Protein AF-0000000084583968 (afdb_homodimer)

InterPro domains:
  IPR012504 Spore protein YabP [PIRSF011576] (5-94)
  IPR012504 Spore protein YabP [TIGR02892] (11-94)
  IPR022476 Spore protein YabP/YqfC [PF07873] (8-82)
  IPR038705 YabP superfamily [G3DSA:2.60.40.2000] (19-76)

Radius of gyration: 18.74 Å; Cα contacts (8 Å, |Δi|>4): 428; chains: 2; bounding box: 41×65×58 Å

Structure (mmCIF, N/CA/C/O backbone):
data_AF-0000000084583968-model_v1
#
loop_
_entity.id
_entity.type
_entity.pdbx_description
1 polymer 'Spore coat protein'
#
loop_
_atom_site.group_PDB
_atom_site.id
_atom_site.type_symbol
_atom_site.label_atom_id
_atom_site.label_alt_id
_atom_site.label_comp_id
_atom_site.label_asym_id
_atom_site.label_entity_id
_atom_site.label_seq_id
_atom_site.pdbx_PDB_ins_code
_atom_site.Cartn_x
_atom_site.Cartn_y
_atom_site.Cartn_z
_atom_site.occupancy
_atom_site.B_iso_or_equiv
_atom_site.auth_seq_id
_atom_site.auth_comp_id
_atom_site.auth_asym_id
_atom_site.auth_atom_id
_atom_site.pdbx_PDB_model_num
ATOM 1 N N . MET A 1 1 ? -21.891 -34.406 3.398 1 33.66 1 MET A N 1
ATOM 2 C CA . MET A 1 1 ? -20.656 -33.938 2.775 1 33.66 1 MET A CA 1
ATOM 3 C C . MET A 1 1 ? -20.266 -32.562 3.305 1 33.66 1 MET A C 1
ATOM 5 O O . MET A 1 1 ? -21.016 -31.578 3.156 1 33.66 1 MET A O 1
ATOM 9 N N . ASP A 1 2 ? -19.609 -32.406 4.43 1 36.03 2 ASP A N 1
ATOM 10 C CA . ASP A 1 2 ? -19.234 -31.234 5.215 1 36.03 2 ASP A CA 1
ATOM 11 C C . ASP A 1 2 ? -18.422 -30.25 4.383 1 36.03 2 ASP A C 1
ATOM 13 O O . ASP A 1 2 ? -17.344 -30.594 3.879 1 36.03 2 ASP A O 1
ATOM 17 N N . GLN A 1 3 ? -18.906 -29.5 3.393 1 37.62 3 GLN A N 1
ATOM 18 C CA . GLN A 1 3 ? -18.219 -28.438 2.658 1 37.62 3 GLN A CA 1
ATOM 19 C C . GLN A 1 3 ? -17.344 -27.594 3.588 1 37.62 3 GLN A C 1
ATOM 21 O O . GLN A 1 3 ? -17.859 -26.922 4.477 1 37.62 3 GLN A O 1
ATOM 26 N N . THR A 1 4 ? -16.312 -28.047 4.141 1 41.06 4 THR A N 1
ATOM 27 C CA . THR A 1 4 ? -15.328 -27.234 4.852 1 41.06 4 THR A CA 1
ATOM 28 C C . THR A 1 4 ? -15.086 -25.922 4.125 1 41.06 4 THR A C 1
ATOM 30 O O . THR A 1 4 ? -14.734 -25.906 2.943 1 41.06 4 THR A O 1
ATOM 33 N N . ARG A 1 5 ? -15.859 -24.969 4.211 1 45.47 5 ARG A N 1
ATOM 34 C CA . ARG A 1 5 ? -15.656 -23.609 3.703 1 45.47 5 ARG A CA 1
ATOM 35 C C . ARG A 1 5 ? -14.18 -23.25 3.68 1 45.47 5 ARG A C 1
ATOM 37 O O . ARG A 1 5 ? -13.531 -23.188 4.727 1 45.47 5 ARG A O 1
ATOM 44 N N . LYS A 1 6 ? -13.422 -23.75 2.725 1 47.34 6 LYS A N 1
ATOM 45 C CA . LYS A 1 6 ? -12.047 -23.312 2.547 1 47.34 6 LYS A CA 1
ATOM 46 C C . LYS A 1 6 ? -11.883 -21.844 2.941 1 47.34 6 LYS A C 1
ATOM 48 O O . LYS A 1 6 ? -12.484 -20.953 2.324 1 47.34 6 LYS A O 1
ATOM 53 N N . THR A 1 7 ? -11.852 -21.516 4.203 1 55.81 7 THR A N 1
ATOM 54 C CA . THR A 1 7 ? -11.664 -20.203 4.785 1 55.81 7 THR A CA 1
ATOM 55 C C . THR A 1 7 ? -10.609 -19.422 4.008 1 55.81 7 THR A C 1
ATOM 57 O O . THR A 1 7 ? -9.5 -19.906 3.773 1 55.81 7 THR A O 1
ATOM 60 N N . GLN A 1 8 ? -11.031 -18.766 2.916 1 59.97 8 GLN A N 1
ATOM 61 C CA . GLN A 1 8 ? -10.094 -17.906 2.191 1 59.97 8 GLN A CA 1
ATOM 62 C C . GLN A 1 8 ? -9.07 -17.297 3.139 1 59.97 8 GLN A C 1
ATOM 64 O O . GLN A 1 8 ? -9.43 -16.781 4.199 1 59.97 8 GLN A O 1
ATOM 69 N N . ALA A 1 9 ? -7.812 -17.672 2.916 1 73.12 9 ALA A N 1
ATOM 70 C CA . ALA A 1 9 ? -6.742 -17.094 3.729 1 73.12 9 ALA A CA 1
ATOM 71 C C . ALA A 1 9 ? -6.824 -15.57 3.748 1 73.12 9 ALA A C 1
ATOM 73 O O . ALA A 1 9 ? -7.156 -14.945 2.734 1 73.12 9 ALA A O 1
ATOM 74 N N . ASP A 1 10 ? -6.676 -15.055 4.945 1 89.81 10 ASP A N 1
ATOM 75 C CA . ASP A 1 10 ? -6.684 -13.609 5.113 1 89.81 10 ASP A CA 1
ATOM 76 C C . ASP A 1 10 ? -5.562 -12.953 4.309 1 89.81 10 ASP A C 1
ATOM 78 O O . ASP A 1 10 ? -4.469 -13.516 4.195 1 89.81 10 ASP A O 1
ATOM 82 N N . HIS A 1 11 ? -5.887 -11.953 3.557 1 96.69 11 HIS A N 1
ATOM 83 C CA . HIS A 1 11 ? -4.91 -11.117 2.869 1 96.69 11 HIS A CA 1
ATOM 84 C C . HIS A 1 11 ? -4.672 -9.812 3.623 1 96.69 11 HIS A C 1
ATOM 86 O O . HIS A 1 11 ? -5.504 -8.898 3.574 1 96.69 11 HIS A O 1
ATOM 92 N N . ASP A 1 12 ? -3.553 -9.773 4.223 1 97.31 12 ASP A N 1
ATOM 93 C CA . ASP A 1 12 ? -3.18 -8.602 5.008 1 97.31 12 ASP A CA 1
ATOM 94 C C . ASP A 1 12 ? -1.827 -8.055 4.562 1 97.31 12 ASP A C 1
ATOM 96 O O . ASP A 1 12 ? -0.947 -8.812 4.152 1 97.31 12 ASP A O 1
ATOM 100 N N . ILE A 1 13 ? -1.688 -6.746 4.664 1 98.38 13 ILE A N 1
ATOM 101 C CA . ILE A 1 13 ? -0.436 -6.066 4.352 1 98.38 13 ILE A CA 1
ATOM 102 C C . ILE A 1 13 ? 0.017 -5.246 5.555 1 98.38 13 ILE A C 1
ATOM 104 O O . ILE A 1 13 ? -0.793 -4.566 6.191 1 98.38 13 ILE A O 1
ATOM 108 N N . LYS A 1 14 ? 1.242 -5.371 5.875 1 98.62 14 LYS A N 1
ATOM 109 C CA . LYS A 1 14 ? 1.882 -4.516 6.867 1 98.62 14 LYS A CA 1
ATOM 110 C C . LYS A 1 14 ? 3.15 -3.879 6.309 1 98.62 14 LYS A C 1
ATOM 112 O O . LYS A 1 14 ? 4.051 -4.582 5.844 1 98.62 14 LYS A O 1
ATOM 117 N N . MET A 1 15 ? 3.168 -2.658 6.363 1 98.5 15 MET A N 1
ATOM 118 C CA . MET A 1 15 ? 4.359 -1.935 5.926 1 98.5 15 MET A CA 1
ATOM 119 C C . MET A 1 15 ? 4.93 -1.091 7.059 1 98.5 15 MET A C 1
ATOM 121 O O . MET A 1 15 ? 4.184 -0.428 7.785 1 98.5 15 MET A O 1
ATOM 125 N N . PHE A 1 16 ? 6.238 -1.104 7.145 1 97.62 16 PHE A N 1
ATOM 126 C CA . PHE A 1 16 ? 6.906 -0.348 8.195 1 97.62 16 PHE A CA 1
ATOM 127 C C . PHE A 1 16 ? 7.875 0.666 7.605 1 97.62 16 PHE A C 1
ATOM 129 O O . PHE A 1 16 ? 8.898 0.291 7.023 1 97.62 16 PHE A O 1
ATOM 136 N N . ASN A 1 17 ? 7.609 1.985 7.766 1 96.06 17 ASN A N 1
ATOM 137 C CA . ASN A 1 17 ? 8.445 3.127 7.418 1 96.06 17 ASN A CA 1
ATOM 138 C C . ASN A 1 17 ? 8.867 3.084 5.949 1 96.06 17 ASN A C 1
ATOM 140 O O . ASN A 1 17 ? 9.984 3.492 5.609 1 96.06 17 ASN A O 1
ATOM 144 N N . ARG A 1 18 ? 8.117 2.42 5.145 1 96.69 18 ARG A N 1
ATOM 145 C CA . ARG A 1 18 ? 8.367 2.256 3.717 1 96.69 18 ARG A CA 1
ATOM 146 C C . ARG A 1 18 ? 9.625 1.431 3.469 1 96.69 18 ARG A C 1
ATOM 148 O O . ARG A 1 18 ? 10.227 1.516 2.396 1 96.69 18 ARG A O 1
ATOM 155 N N . LYS A 1 19 ? 10.07 0.694 4.441 1 97.5 19 LYS A N 1
ATOM 156 C CA . LYS A 1 19 ? 11.328 -0.029 4.316 1 97.5 19 LYS A CA 1
ATOM 157 C C . LYS A 1 19 ? 11.102 -1.537 4.289 1 97.5 19 LYS A C 1
ATOM 159 O O . LYS A 1 19 ? 11.953 -2.293 3.822 1 97.5 19 LYS A O 1
ATOM 164 N N . SER A 1 20 ? 10.055 -1.957 4.809 1 98.31 20 SER A N 1
ATOM 165 C CA . SER A 1 20 ? 9.719 -3.377 4.812 1 98.31 20 SER A CA 1
ATOM 166 C C . SER A 1 20 ? 8.227 -3.592 4.617 1 98.31 20 SER A C 1
ATOM 168 O O . SER A 1 20 ? 7.41 -2.793 5.09 1 98.31 20 SER A O 1
ATOM 170 N N . LEU A 1 21 ? 7.938 -4.656 3.936 1 98.62 21 LEU A N 1
ATOM 171 C CA . LEU A 1 21 ? 6.566 -5.004 3.588 1 98.62 21 LEU A CA 1
ATOM 172 C C . LEU A 1 21 ? 6.305 -6.488 3.83 1 98.62 21 LEU A C 1
ATOM 174 O O . LEU A 1 21 ? 7.105 -7.336 3.436 1 98.62 21 LEU A O 1
ATOM 178 N N . GLU A 1 22 ? 5.223 -6.75 4.551 1 98.5 22 GLU A N 1
ATOM 179 C CA . GLU A 1 22 ? 4.754 -8.117 4.738 1 98.5 22 GLU A CA 1
ATOM 180 C C . GLU A 1 22 ? 3.365 -8.312 4.141 1 98.5 22 GLU A C 1
ATOM 182 O O . GLU A 1 22 ? 2.451 -7.531 4.406 1 98.5 22 GLU A O 1
ATOM 187 N N . ILE A 1 23 ? 3.246 -9.336 3.391 1 98.06 23 ILE A N 1
ATOM 188 C CA . ILE A 1 23 ? 1.987 -9.602 2.703 1 98.06 23 ILE A CA 1
ATOM 189 C C . ILE A 1 23 ? 1.548 -11.039 2.971 1 98.06 23 ILE A C 1
ATOM 191 O O . ILE A 1 23 ? 2.35 -11.969 2.863 1 98.06 23 ILE A O 1
ATOM 195 N N . SER A 1 24 ? 0.293 -11.219 3.346 1 97.75 24 SER A N 1
ATOM 196 C CA . SER A 1 24 ? -0.274 -12.555 3.506 1 97.75 24 SER A CA 1
ATOM 197 C C . SER A 1 24 ? -1.236 -12.883 2.371 1 97.75 24 SER A C 1
ATOM 199 O O . SER A 1 24 ? -1.615 -12.008 1.594 1 97.75 24 SER A O 1
ATOM 201 N N . GLY A 1 25 ? -1.606 -14.188 2.283 1 96.44 25 GLY A N 1
ATOM 202 C CA . GLY A 1 25 ? -2.508 -14.625 1.228 1 96.44 25 GLY A CA 1
ATOM 203 C C . GLY A 1 25 ? -1.857 -14.641 -0.144 1 96.44 25 GLY A C 1
ATOM 204 O O . GLY A 1 25 ? -2.525 -14.414 -1.155 1 96.44 25 GLY A O 1
ATOM 205 N N . VAL A 1 26 ? -0.558 -14.789 -0.164 1 96.69 26 VAL A N 1
ATOM 206 C CA . VAL A 1 26 ? 0.166 -14.844 -1.43 1 96.69 26 VAL A CA 1
ATOM 207 C C . VAL A 1 26 ? 0.137 -16.266 -1.983 1 96.69 26 VAL A C 1
ATOM 209 O O . VAL A 1 26 ? 0.524 -17.219 -1.296 1 96.69 26 VAL A O 1
ATOM 212 N N . LYS A 1 27 ? -0.352 -16.359 -3.18 1 95 27 LYS A N 1
ATOM 213 C CA . LYS A 1 27 ? -0.418 -17.656 -3.85 1 95 27 LYS A CA 1
ATOM 214 C C . LYS A 1 27 ? 0.866 -17.938 -4.621 1 95 27 LYS A C 1
ATOM 216 O O . LYS A 1 27 ? 1.353 -19.078 -4.629 1 95 27 LYS A O 1
ATOM 221 N N . GLU A 1 28 ? 1.283 -16.906 -5.285 1 94.88 28 GLU A N 1
ATOM 222 C CA . GLU A 1 28 ? 2.453 -17.078 -6.141 1 94.88 28 GLU A CA 1
ATOM 223 C C . GLU A 1 28 ? 3.193 -15.758 -6.336 1 94.88 28 GLU A C 1
ATOM 225 O O . GLU A 1 28 ? 2.574 -14.695 -6.352 1 94.88 28 GLU A O 1
ATOM 230 N N . VAL A 1 29 ? 4.551 -15.945 -6.43 1 97.19 29 VAL A N 1
ATOM 231 C CA . VAL A 1 29 ? 5.355 -14.82 -6.898 1 97.19 29 VAL A CA 1
ATOM 232 C C . VAL A 1 29 ? 5.625 -14.961 -8.391 1 97.19 29 VAL A C 1
ATOM 234 O O . VAL A 1 29 ? 6.41 -15.82 -8.812 1 97.19 29 VAL A O 1
ATOM 237 N N . ASP A 1 30 ? 5.039 -14.148 -9.141 1 96.25 30 ASP A N 1
ATOM 238 C CA . ASP A 1 30 ? 5.133 -14.297 -10.594 1 96.25 30 ASP A CA 1
ATOM 239 C C . ASP A 1 30 ? 6.457 -13.75 -11.117 1 96.25 30 ASP A C 1
ATOM 241 O O . ASP A 1 30 ? 7.082 -14.344 -11.992 1 96.25 30 ASP A O 1
ATOM 245 N N . SER A 1 31 ? 6.895 -12.578 -10.672 1 97.31 31 SER A N 1
ATOM 246 C CA . SER A 1 31 ? 8.156 -11.961 -11.078 1 97.31 31 SER A CA 1
ATOM 247 C C . SER A 1 31 ? 8.57 -10.867 -10.109 1 97.31 31 SER A C 1
ATOM 249 O O . SER A 1 31 ? 7.734 -10.305 -9.391 1 97.31 31 SER A O 1
ATOM 251 N N . PHE A 1 32 ? 9.828 -10.711 -10.023 1 97.62 32 PHE A N 1
ATOM 252 C CA . PHE A 1 32 ? 10.312 -9.617 -9.188 1 97.62 32 PHE A CA 1
ATOM 253 C C . PHE A 1 32 ? 11.703 -9.172 -9.625 1 97.62 32 PHE A C 1
ATOM 255 O O . PHE A 1 32 ? 12.438 -9.945 -10.25 1 97.62 32 PHE A O 1
ATOM 262 N N . ASP A 1 33 ? 11.914 -7.926 -9.414 1 98.19 33 ASP A N 1
ATOM 263 C CA . ASP A 1 33 ? 13.242 -7.328 -9.508 1 98.19 33 ASP A CA 1
ATOM 264 C C . ASP A 1 33 ? 13.406 -6.203 -8.492 1 98.19 33 ASP A C 1
ATOM 266 O O . ASP A 1 33 ? 12.617 -6.09 -7.547 1 98.19 33 ASP A O 1
ATOM 270 N N . SER A 1 34 ? 14.469 -5.465 -8.672 1 98.31 34 SER A N 1
ATOM 271 C CA . SER A 1 34 ? 14.805 -4.48 -7.652 1 98.31 34 SER A CA 1
ATOM 272 C C . SER A 1 34 ? 13.867 -3.279 -7.711 1 98.31 34 SER A C 1
ATOM 274 O O . SER A 1 34 ? 13.898 -2.416 -6.832 1 98.31 34 SER A O 1
ATOM 276 N N . GLU A 1 35 ? 12.914 -3.24 -8.664 1 98.5 35 GLU A N 1
ATOM 277 C CA . GLU A 1 35 ? 12.039 -2.076 -8.789 1 98.5 35 GLU A CA 1
ATOM 278 C C . GLU A 1 35 ? 10.57 -2.48 -8.742 1 98.5 35 GLU A C 1
ATOM 280 O O . GLU A 1 35 ? 9.695 -1.635 -8.555 1 98.5 35 GLU A O 1
ATOM 285 N N . GLU A 1 36 ? 10.406 -3.838 -8.93 1 98.38 36 GLU A N 1
ATOM 286 C CA . GLU A 1 36 ? 9.008 -4.238 -9.062 1 98.38 36 GLU A CA 1
ATOM 287 C C . GLU A 1 36 ? 8.805 -5.688 -8.633 1 98.38 36 GLU A C 1
ATOM 289 O O . GLU A 1 36 ? 9.609 -6.559 -8.961 1 98.38 36 GLU A O 1
ATOM 294 N N . PHE A 1 37 ? 7.699 -5.945 -7.898 1 9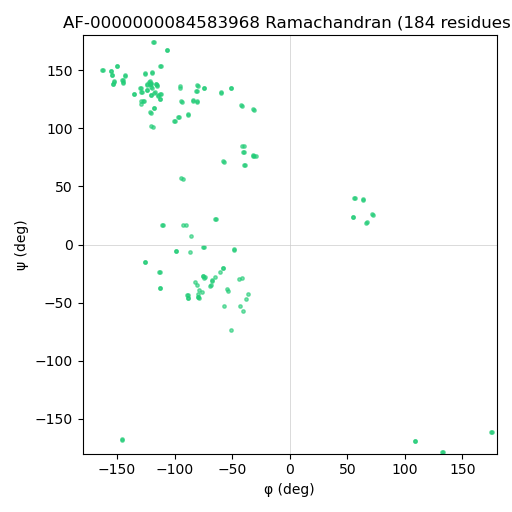8.31 37 PHE A N 1
ATOM 295 C CA . PHE A 1 37 ? 7.18 -7.277 -7.621 1 98.31 37 PHE A CA 1
ATOM 296 C C . PHE A 1 37 ? 5.797 -7.461 -8.234 1 98.31 37 PHE A C 1
ATOM 298 O O . PHE A 1 37 ? 4.961 -6.559 -8.172 1 98.31 37 PHE A O 1
ATOM 305 N N . LEU A 1 38 ? 5.617 -8.633 -8.812 1 98.25 38 LEU A N 1
ATOM 306 C CA . LEU A 1 38 ? 4.293 -9.062 -9.25 1 98.25 38 LEU A CA 1
ATOM 307 C C . LEU A 1 38 ? 3.859 -10.32 -8.5 1 98.25 38 LEU A C 1
ATOM 309 O O . LEU A 1 38 ? 4.457 -11.383 -8.672 1 98.25 38 LEU A O 1
ATOM 313 N N . LEU A 1 39 ? 2.775 -10.172 -7.754 1 97.31 39 LEU A N 1
ATOM 314 C CA . LEU A 1 39 ? 2.299 -11.258 -6.906 1 97.31 39 LEU A CA 1
ATOM 315 C C . LEU A 1 39 ? 0.873 -11.648 -7.277 1 97.31 39 LEU A C 1
ATOM 317 O O . LEU A 1 39 ? 0.05 -10.789 -7.594 1 97.31 39 LEU A O 1
ATOM 321 N N . GLN A 1 40 ? 0.687 -12.844 -7.234 1 95.69 40 GLN A N 1
ATOM 322 C CA . GLN A 1 40 ? -0.697 -13.305 -7.219 1 95.69 40 GLN A CA 1
ATOM 323 C C . GLN A 1 40 ? -1.185 -13.531 -5.793 1 95.69 40 GLN A C 1
ATOM 325 O O . GLN A 1 40 ? -0.579 -14.297 -5.039 1 95.69 40 GLN A O 1
ATOM 330 N N . THR A 1 41 ? -2.238 -12.883 -5.43 1 95.88 41 THR A N 1
ATOM 331 C CA . THR A 1 41 ? -2.758 -13.016 -4.074 1 95.88 41 THR A CA 1
ATOM 332 C C . THR A 1 41 ? -4.172 -13.594 -4.09 1 95.88 41 THR A C 1
ATOM 334 O O . THR A 1 41 ? -4.746 -13.805 -5.16 1 95.88 41 THR A O 1
ATOM 337 N N . GLU A 1 42 ? -4.656 -13.859 -2.93 1 93.06 42 GLU A N 1
ATOM 338 C CA . GLU A 1 42 ? -6.039 -14.305 -2.793 1 93.06 42 GLU A CA 1
ATOM 339 C C . GLU A 1 42 ? -7.012 -13.281 -3.375 1 93.06 42 GLU A C 1
ATOM 341 O O . GLU A 1 42 ? -8.133 -13.625 -3.746 1 93.06 42 GLU A O 1
ATOM 346 N N . MET A 1 43 ? -6.535 -12.031 -3.508 1 91.5 43 MET A N 1
ATOM 347 C CA . MET A 1 43 ? -7.398 -10.945 -3.967 1 91.5 43 MET A CA 1
ATOM 348 C C . MET A 1 43 ? -7.004 -10.5 -5.367 1 91.5 43 MET A C 1
ATOM 350 O O . MET A 1 43 ? -7.379 -9.406 -5.801 1 91.5 43 MET A O 1
ATOM 354 N N . GLY A 1 44 ? -6.309 -11.227 -6.031 1 91.88 44 GLY A N 1
ATOM 355 C CA . GLY A 1 44 ? -5.879 -10.891 -7.383 1 91.88 44 GLY A CA 1
ATOM 356 C C . GLY A 1 44 ? -4.402 -10.555 -7.473 1 91.88 44 GLY A C 1
ATOM 357 O O . GLY A 1 44 ? -3.635 -10.859 -6.559 1 91.88 44 GLY A O 1
ATOM 358 N N . TYR A 1 45 ? -4.055 -10.039 -8.602 1 96.06 45 TYR A N 1
ATOM 359 C CA . TYR A 1 45 ? -2.662 -9.672 -8.836 1 96.06 45 TYR A CA 1
ATOM 360 C C . TYR A 1 45 ? -2.334 -8.328 -8.195 1 96.06 45 TYR A C 1
ATOM 362 O O . TYR A 1 45 ? -3.137 -7.395 -8.25 1 96.06 45 TYR A O 1
ATOM 370 N N . MET A 1 46 ? -1.223 -8.359 -7.617 1 96.88 46 MET A N 1
ATOM 371 C CA . MET A 1 46 ? -0.724 -7.148 -6.969 1 96.88 46 MET A CA 1
ATOM 372 C C . MET A 1 46 ? 0.653 -6.773 -7.504 1 96.88 46 MET A C 1
ATOM 374 O O . MET A 1 46 ? 1.516 -7.637 -7.672 1 96.88 46 MET A O 1
ATOM 378 N N . ILE A 1 47 ? 0.816 -5.488 -7.73 1 98.19 47 ILE A N 1
ATOM 379 C CA . ILE A 1 47 ? 2.115 -4.961 -8.133 1 98.19 47 ILE A CA 1
ATOM 380 C C . ILE A 1 47 ? 2.688 -4.09 -7.02 1 98.19 47 ILE A C 1
ATOM 382 O O . ILE A 1 47 ? 1.984 -3.24 -6.465 1 98.19 47 ILE A O 1
ATOM 386 N N . ILE A 1 48 ? 3.893 -4.348 -6.652 1 98.38 48 ILE A N 1
ATOM 387 C CA . ILE A 1 48 ? 4.648 -3.529 -5.711 1 98.38 48 ILE A CA 1
ATOM 388 C C . ILE A 1 48 ? 5.809 -2.85 -6.43 1 98.38 48 ILE A C 1
ATOM 390 O O . ILE A 1 48 ? 6.629 -3.516 -7.07 1 98.38 48 ILE A O 1
ATOM 394 N N . ARG A 1 49 ? 5.859 -1.559 -6.312 1 98.38 49 ARG A N 1
ATOM 395 C CA . ARG A 1 49 ? 6.957 -0.828 -6.941 1 98.38 49 ARG A CA 1
ATOM 396 C C . ARG A 1 49 ? 7.77 -0.061 -5.902 1 98.38 49 ARG A C 1
ATOM 398 O O . ARG A 1 49 ? 7.219 0.418 -4.906 1 98.38 49 ARG A O 1
ATOM 405 N N . GLY A 1 50 ? 9.102 0.046 -6.242 1 98.12 50 GLY A N 1
ATOM 406 C CA . GLY A 1 50 ? 10 0.759 -5.348 1 98.12 50 GLY A CA 1
ATOM 407 C C . GLY A 1 50 ? 11.453 0.701 -5.781 1 98.12 50 GLY A C 1
ATOM 408 O O . GLY A 1 50 ? 11.742 0.611 -6.977 1 98.12 50 GLY A O 1
ATOM 409 N N . SER A 1 51 ? 12.266 0.977 -4.832 1 98 51 SER A N 1
ATOM 410 C CA . SER A 1 51 ? 13.695 0.957 -5.098 1 98 51 SER A CA 1
ATOM 411 C C . SER A 1 51 ? 14.414 -0.036 -4.188 1 98 51 SER A C 1
ATOM 413 O O . SER A 1 51 ? 14.078 -0.157 -3.008 1 98 51 SER A O 1
ATOM 415 N N . ASN A 1 52 ? 15.352 -0.761 -4.84 1 98.31 52 ASN A N 1
ATOM 416 C CA . ASN A 1 52 ? 16.156 -1.75 -4.129 1 98.31 52 ASN A CA 1
ATOM 417 C C . ASN A 1 52 ? 15.281 -2.785 -3.428 1 98.31 52 ASN A C 1
ATOM 419 O O . ASN A 1 52 ? 15.523 -3.131 -2.27 1 98.31 52 ASN A O 1
ATOM 423 N N . LEU A 1 53 ? 14.227 -3.168 -4.137 1 98.62 53 LEU A N 1
ATOM 424 C CA . LEU A 1 53 ? 13.336 -4.176 -3.578 1 98.62 53 LEU A CA 1
ATOM 425 C C . LEU A 1 53 ? 13.969 -5.562 -3.645 1 98.62 53 LEU A C 1
ATOM 427 O O . LEU A 1 53 ? 14.617 -5.906 -4.637 1 98.62 53 LEU A O 1
ATOM 431 N N . HIS A 1 54 ? 13.875 -6.305 -2.574 1 98.44 54 HIS A N 1
ATOM 432 C CA . HIS A 1 54 ? 14.289 -7.703 -2.564 1 98.44 54 HIS A CA 1
ATOM 433 C C . HIS A 1 54 ? 13.469 -8.516 -1.571 1 98.44 54 HIS A C 1
ATOM 435 O O . HIS A 1 54 ? 12.984 -7.98 -0.576 1 98.44 54 HIS A O 1
ATOM 441 N N . MET A 1 55 ? 13.391 -9.75 -1.865 1 97.81 55 MET A N 1
ATOM 442 C CA . MET A 1 55 ? 12.617 -10.641 -1.006 1 97.81 55 MET A CA 1
ATOM 443 C C . MET A 1 55 ? 13.422 -11.055 0.219 1 97.81 55 MET A C 1
ATOM 445 O O . MET A 1 55 ? 14.539 -11.555 0.088 1 97.81 55 MET A O 1
ATOM 449 N N . LYS A 1 56 ? 12.891 -10.789 1.303 1 97.38 56 LYS A N 1
ATOM 450 C CA . LYS A 1 56 ? 13.539 -11.195 2.545 1 97.38 56 LYS A CA 1
ATOM 451 C C . LYS A 1 56 ? 13.117 -12.602 2.953 1 97.38 56 LYS A C 1
ATOM 453 O O . LYS A 1 56 ? 13.945 -13.391 3.42 1 97.38 56 LYS A O 1
ATOM 458 N N . ASN A 1 57 ? 11.82 -12.82 2.871 1 96.12 57 ASN A N 1
ATOM 459 C CA . ASN A 1 57 ? 11.289 -14.117 3.264 1 96.12 57 ASN A CA 1
ATOM 460 C C . ASN A 1 57 ? 10.102 -14.523 2.393 1 96.12 57 ASN A C 1
ATOM 462 O O . ASN A 1 57 ? 9.289 -13.68 2.014 1 96.12 57 ASN A O 1
ATOM 466 N N . LEU A 1 58 ? 10.055 -15.789 2.051 1 94.44 58 LEU A N 1
ATOM 467 C CA . LEU A 1 58 ? 8.906 -16.406 1.397 1 94.44 58 LEU A CA 1
ATOM 468 C C . LEU A 1 58 ? 8.484 -17.688 2.127 1 94.44 58 LEU A C 1
ATOM 470 O O . LEU A 1 58 ? 9.312 -18.562 2.383 1 94.44 58 LEU A O 1
ATOM 474 N N . ASP A 1 59 ? 7.324 -17.688 2.553 1 94.25 59 ASP A N 1
ATOM 475 C CA . ASP A 1 59 ? 6.727 -18.906 3.111 1 94.25 59 ASP A CA 1
ATOM 476 C C . ASP A 1 59 ? 5.5 -19.328 2.307 1 94.25 59 ASP A C 1
ATOM 478 O O . ASP A 1 59 ? 4.402 -18.812 2.518 1 94.25 59 ASP A O 1
ATOM 482 N N . LEU A 1 60 ? 5.598 -20.266 1.468 1 83.25 60 LEU A N 1
ATOM 483 C CA . LEU A 1 60 ? 4.539 -20.656 0.546 1 83.25 60 LEU A CA 1
ATOM 484 C C . LEU A 1 60 ? 3.441 -21.422 1.278 1 83.25 60 LEU A C 1
ATOM 486 O O . LEU A 1 60 ? 2.281 -21.406 0.858 1 83.25 60 LEU A O 1
ATOM 490 N N . GLN A 1 61 ? 3.881 -22.109 2.434 1 88.06 61 GLN A N 1
ATOM 491 C CA . GLN A 1 61 ? 2.871 -22.828 3.201 1 88.06 61 GLN A CA 1
ATOM 492 C C . GLN A 1 61 ? 1.904 -21.859 3.885 1 88.06 61 GLN A C 1
ATOM 494 O O . GLN A 1 61 ? 0.692 -22.094 3.879 1 88.06 61 GLN A O 1
ATOM 499 N N . GLU A 1 62 ? 2.396 -20.75 4.305 1 90.75 62 GLU A N 1
ATOM 500 C CA . GLU A 1 62 ? 1.57 -19.766 5.004 1 90.75 62 GLU A CA 1
ATOM 501 C C . GLU A 1 62 ? 1.112 -18.656 4.055 1 90.75 62 GLU A C 1
ATOM 503 O O . GLU A 1 62 ? 0.276 -17.828 4.422 1 90.75 62 GLU A O 1
ATOM 508 N N . GLY A 1 63 ? 1.615 -18.719 2.891 1 95.31 63 GLY A N 1
ATOM 509 C CA . GLY A 1 63 ? 1.291 -17.688 1.924 1 95.31 63 GLY A CA 1
ATOM 510 C C . GLY A 1 63 ? 1.785 -16.312 2.334 1 95.31 63 GLY A C 1
ATOM 511 O O . GLY A 1 63 ? 1.048 -15.328 2.238 1 95.31 63 GLY A O 1
ATOM 512 N N . LYS A 1 64 ? 2.971 -16.281 2.91 1 97.12 64 LYS A N 1
ATOM 513 C CA . LYS A 1 64 ? 3.518 -15.016 3.406 1 97.12 64 LYS A CA 1
ATOM 514 C C . LYS A 1 64 ? 4.777 -14.625 2.639 1 97.12 64 LYS A C 1
ATOM 516 O O . LYS A 1 64 ? 5.613 -15.477 2.328 1 97.12 64 LYS A O 1
ATOM 521 N N . VAL A 1 65 ? 4.832 -13.383 2.326 1 97.94 65 VAL A N 1
ATOM 522 C CA . VAL A 1 65 ? 6.016 -12.82 1.686 1 97.94 65 VAL A CA 1
ATOM 523 C C . VAL A 1 65 ? 6.461 -11.562 2.43 1 97.94 65 VAL A C 1
ATOM 525 O O . VAL A 1 65 ? 5.633 -10.734 2.807 1 97.94 65 VAL A O 1
ATOM 528 N N . SER A 1 66 ? 7.758 -11.461 2.668 1 98.56 66 SER A N 1
ATOM 529 C CA . SER A 1 66 ? 8.359 -10.25 3.221 1 98.56 66 SER A CA 1
ATOM 530 C C . SER A 1 66 ? 9.305 -9.594 2.219 1 98.56 66 SER A C 1
ATOM 532 O O . SER A 1 66 ? 10.188 -10.25 1.67 1 98.56 66 SER A O 1
ATOM 534 N N . ILE A 1 67 ? 9.102 -8.375 2.014 1 98.69 67 ILE A N 1
ATOM 535 C CA . ILE A 1 67 ? 9.891 -7.617 1.052 1 98.69 67 ILE A CA 1
ATOM 536 C C . IL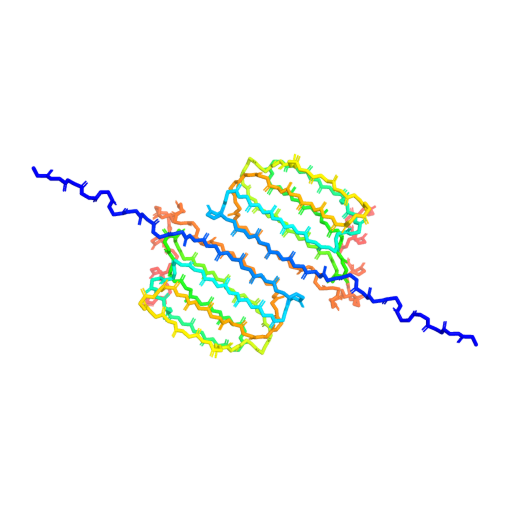E A 1 67 ? 10.602 -6.469 1.761 1 98.69 67 ILE A C 1
ATOM 538 O O . ILE A 1 67 ? 10.016 -5.789 2.604 1 98.69 67 ILE A O 1
ATOM 542 N N . LYS A 1 68 ? 11.906 -6.305 1.422 1 98.69 68 LYS A N 1
ATOM 543 C CA . LYS A 1 68 ? 12.672 -5.156 1.895 1 98.69 68 LYS A CA 1
ATOM 544 C C . LYS A 1 68 ? 13.039 -4.227 0.742 1 98.69 68 LYS A C 1
ATOM 546 O O . LYS A 1 68 ? 13.133 -4.66 -0.407 1 98.69 68 LYS A O 1
ATOM 551 N N . GLY A 1 69 ? 13.219 -2.998 1.048 1 98.31 69 GLY A N 1
ATOM 552 C CA . GLY A 1 69 ? 13.5 -1.927 0.105 1 98.31 69 GLY A CA 1
ATOM 553 C C . GLY A 1 69 ? 12.656 -0.689 0.338 1 98.31 69 GLY A C 1
ATOM 554 O O . GLY A 1 69 ? 11.93 -0.605 1.331 1 98.31 69 GLY A O 1
ATOM 555 N N . LYS A 1 70 ? 12.789 0.304 -0.452 1 97.88 70 LYS A N 1
ATOM 556 C CA . LYS A 1 70 ? 11.953 1.492 -0.344 1 97.88 70 LYS A CA 1
ATOM 557 C C . LYS A 1 70 ? 10.672 1.337 -1.166 1 97.88 70 LYS A C 1
ATOM 559 O O . LYS A 1 70 ? 10.711 1.369 -2.398 1 97.88 70 LYS A O 1
ATOM 564 N N . ILE A 1 71 ? 9.562 1.238 -0.48 1 97.88 71 ILE A N 1
ATOM 565 C CA . ILE A 1 71 ? 8.281 1.018 -1.154 1 97.88 71 ILE A CA 1
ATOM 566 C C . ILE A 1 71 ? 7.754 2.34 -1.702 1 97.88 71 ILE A C 1
ATOM 568 O O . ILE A 1 71 ? 7.719 3.346 -0.989 1 97.88 71 ILE A O 1
ATOM 572 N N . GLN A 1 72 ? 7.359 2.281 -2.906 1 97.19 72 GLN A N 1
ATOM 573 C CA . GLN A 1 72 ? 6.828 3.488 -3.531 1 97.19 72 GLN A CA 1
ATOM 574 C C . GLN A 1 72 ? 5.34 3.346 -3.828 1 97.19 72 GLN A C 1
ATOM 576 O O . GLN A 1 72 ? 4.582 4.309 -3.703 1 97.19 72 GLN A O 1
ATOM 581 N N . GLU A 1 73 ? 4.965 2.162 -4.219 1 97.56 73 GLU A N 1
ATOM 582 C CA . GLU A 1 73 ? 3.582 1.978 -4.645 1 97.56 73 GLU A CA 1
ATOM 583 C C . GLU A 1 73 ? 3.125 0.539 -4.426 1 97.56 73 GLU A C 1
ATOM 585 O O . GLU A 1 73 ? 3.877 -0.403 -4.684 1 97.56 73 GLU A O 1
ATOM 590 N N . LEU A 1 74 ? 1.91 0.332 -3.99 1 98.25 74 LEU A N 1
ATOM 591 C CA . LEU A 1 74 ? 1.164 -0.921 -3.988 1 98.25 74 LEU A CA 1
ATOM 592 C C . LEU A 1 74 ? -0.118 -0.793 -4.805 1 98.25 74 LEU A C 1
ATOM 594 O O . LEU A 1 74 ? -0.898 0.14 -4.602 1 98.25 74 LEU A O 1
ATOM 598 N N . SER A 1 75 ? -0.374 -1.692 -5.73 1 97.94 75 SER A N 1
ATOM 599 C CA . SER A 1 75 ? -1.582 -1.603 -6.543 1 97.94 75 SER A CA 1
ATOM 600 C C . SER A 1 75 ? -2.129 -2.986 -6.875 1 97.94 75 SER A C 1
ATOM 602 O O . SER A 1 75 ? -1.364 -3.908 -7.172 1 97.94 75 SER A O 1
ATOM 604 N N . TYR A 1 76 ? -3.391 -3.043 -6.844 1 97.12 76 TYR A N 1
ATOM 605 C CA . TYR A 1 76 ? -4.059 -4.25 -7.316 1 97.12 76 TYR A CA 1
ATOM 606 C C . TYR A 1 76 ? -4.477 -4.109 -8.773 1 97.12 76 TYR A C 1
ATOM 608 O O . TYR A 1 76 ? -4.973 -3.059 -9.188 1 97.12 76 TYR A O 1
ATOM 616 N N . LEU A 1 77 ? -4.223 -5.137 -9.547 1 91.44 77 LEU A N 1
ATOM 617 C CA . LEU A 1 77 ? -4.566 -5.133 -10.969 1 91.44 77 LEU A CA 1
ATOM 618 C C . LEU A 1 77 ? -5.941 -5.746 -11.195 1 91.44 77 LEU A C 1
ATOM 620 O O . LEU A 1 77 ? -6.164 -6.918 -10.875 1 91.44 77 LEU A O 1
ATOM 624 N N . ASP A 1 78 ? -7.07 -5.223 -10.539 1 70.12 78 ASP A N 1
ATOM 625 C CA 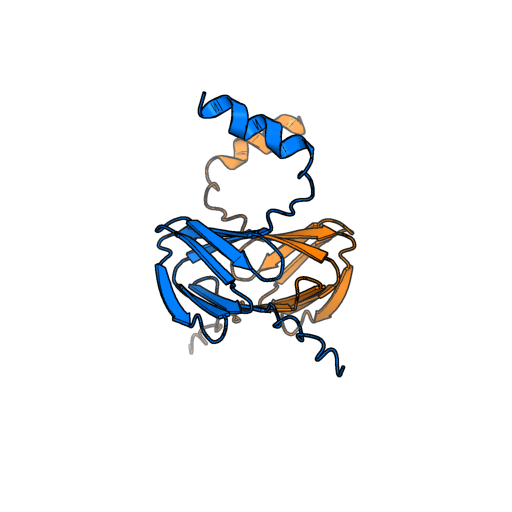. ASP A 1 78 ? -8.391 -5.832 -10.68 1 70.12 78 ASP A CA 1
ATOM 626 C C . ASP A 1 78 ? -8.656 -6.23 -12.133 1 70.12 78 ASP A C 1
ATOM 628 O O . ASP A 1 78 ? -8.18 -5.578 -13.062 1 70.12 78 ASP A O 1
ATOM 632 N N . GLU A 1 79 ? -8.859 -7.469 -12.242 1 52.94 79 GLU A N 1
ATOM 633 C CA . GLU A 1 79 ? -9.352 -8.039 -13.5 1 52.94 79 GLU A CA 1
ATOM 634 C C . GLU A 1 79 ? -10.547 -7.258 -14.031 1 52.94 79 GLU A C 1
ATOM 636 O O . GLU A 1 79 ? -11.195 -7.68 -14.992 1 52.94 79 GLU A O 1
ATOM 641 N N . HIS A 1 80 ? -10.977 -6.352 -13.305 1 48.41 80 HIS A N 1
ATOM 642 C CA . HIS A 1 80 ? -12.211 -5.996 -13.992 1 48.41 80 HIS A CA 1
ATOM 643 C C . HIS A 1 80 ? -11.992 -5.922 -15.5 1 48.41 80 HIS A C 1
ATOM 645 O O . HIS A 1 80 ? -12.961 -5.938 -16.266 1 48.41 80 HIS A O 1
ATOM 651 N N . ASN A 1 81 ? -10.938 -5.094 -15.828 1 42.72 81 ASN A N 1
ATOM 652 C CA . ASN A 1 81 ? -11.086 -5.016 -17.281 1 42.72 81 ASN A CA 1
ATOM 653 C C . ASN A 1 81 ? -10.852 -6.371 -17.938 1 42.72 81 ASN A C 1
ATOM 655 O O . ASN A 1 81 ? -9.766 -6.629 -18.469 1 42.72 81 ASN A O 1
ATOM 659 N N . GLY A 1 82 ? -10.977 -7.305 -17.297 1 35.81 82 GLY A N 1
ATOM 660 C CA . GLY A 1 82 ? -10.859 -8.594 -17.953 1 35.81 82 GLY A CA 1
ATOM 661 C C . GLY A 1 82 ? -11.469 -8.609 -19.344 1 35.81 82 GLY A C 1
ATOM 662 O O . GLY A 1 82 ? -11.188 -9.508 -20.141 1 35.81 82 GLY A O 1
ATOM 663 N N . GLU A 1 83 ? -12.602 -8.102 -19.438 1 38.28 83 GLU A N 1
ATOM 664 C CA . GLU A 1 83 ? -13.047 -8.328 -20.812 1 38.28 83 GLU A CA 1
ATOM 665 C C . GLU A 1 83 ? -12.055 -7.742 -21.812 1 38.28 83 GLU A C 1
ATOM 667 O O . GLU A 1 83 ? -11.781 -8.359 -22.859 1 38.28 83 GLU A O 1
ATOM 672 N N . LYS A 1 84 ? -11.688 -6.363 -21.656 1 39.72 84 LYS A N 1
ATOM 673 C CA . LYS A 1 84 ? -10.992 -5.789 -22.812 1 39.72 84 LYS A CA 1
ATOM 674 C C . LYS A 1 84 ? -9.492 -6.039 -22.719 1 39.72 84 LYS A C 1
ATOM 676 O O . LYS A 1 84 ? -8.727 -5.512 -23.531 1 39.72 84 LYS A O 1
ATOM 681 N N . ALA A 1 85 ? -8.953 -6.578 -21.656 1 39.03 85 ALA A N 1
ATOM 682 C CA . ALA A 1 85 ? -7.504 -6.766 -21.594 1 39.03 85 ALA A CA 1
ATOM 683 C C . ALA A 1 85 ? -7.043 -7.758 -22.656 1 39.03 85 ALA A C 1
ATOM 685 O O . ALA A 1 85 ? -5.848 -8.016 -22.797 1 39.03 85 ALA A O 1
ATOM 686 N N . LYS A 1 86 ? -7.824 -8.609 -23.031 1 38.16 86 LYS A N 1
ATOM 687 C CA . LYS A 1 86 ? -7.453 -9.477 -24.141 1 38.16 86 LYS A CA 1
ATOM 688 C C . LYS A 1 86 ? -6.812 -8.672 -25.266 1 38.16 86 LYS A C 1
ATOM 690 O O . LYS A 1 86 ? -6.055 -9.219 -26.078 1 38.16 86 LYS A O 1
ATOM 695 N N . GLY A 1 87 ? -7.273 -7.383 -25.328 1 38.06 87 GLY A N 1
ATOM 696 C CA . GLY A 1 87 ? -6.895 -6.703 -26.562 1 38.06 87 GLY A CA 1
ATOM 697 C C . GLY A 1 87 ? -5.445 -6.258 -26.578 1 38.06 87 GLY A C 1
ATOM 698 O O . GLY A 1 87 ? -4.773 -6.328 -27.609 1 38.06 87 GLY A O 1
ATOM 699 N N . ILE A 1 88 ? -4.934 -5.719 -25.391 1 42.09 88 ILE A N 1
ATOM 700 C CA . ILE A 1 88 ? -3.672 -5.02 -25.609 1 42.09 88 ILE A CA 1
ATOM 701 C C . ILE A 1 88 ? -2.529 -6.031 -25.688 1 42.09 88 ILE A C 1
ATOM 703 O O . ILE A 1 88 ? -1.52 -5.785 -26.359 1 42.09 88 ILE A O 1
ATOM 707 N N . PHE A 1 89 ? -2.557 -7.031 -24.781 1 39.53 89 PHE A N 1
ATOM 708 C CA . PHE A 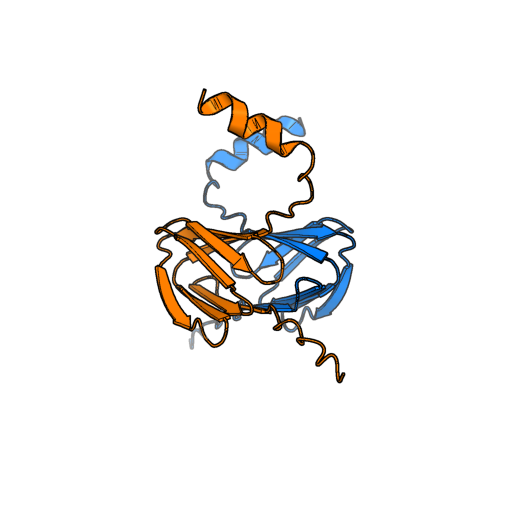1 89 ? -1.362 -7.867 -24.797 1 39.53 89 PHE A CA 1
ATOM 709 C C . PHE A 1 89 ? -1.282 -8.672 -26.094 1 39.53 89 PHE A C 1
ATOM 711 O O . PHE A 1 89 ? -0.234 -9.234 -26.422 1 39.53 89 PHE A O 1
ATOM 718 N N . SER A 1 90 ? -2.457 -8.961 -26.562 1 40.88 90 SER A N 1
ATOM 719 C CA . SER A 1 90 ? -2.49 -9.75 -27.797 1 40.88 90 SER A CA 1
ATOM 720 C C . SER A 1 90 ? -1.67 -9.086 -28.891 1 40.88 90 SER A C 1
ATOM 722 O O . SER A 1 90 ? -1.041 -9.773 -29.703 1 40.88 90 SER A O 1
ATOM 724 N N . LYS A 1 91 ? -1.759 -7.746 -28.922 1 43.62 91 LYS A N 1
ATOM 725 C CA . LYS A 1 91 ? -1.22 -7.129 -30.125 1 43.62 91 LYS A CA 1
ATOM 726 C C . LYS A 1 91 ? 0.306 -7.129 -30.109 1 43.62 91 LYS A C 1
ATOM 728 O O . LYS A 1 91 ? 0.944 -7.16 -31.172 1 43.62 91 LYS A O 1
ATOM 733 N N . LEU A 1 92 ? 0.924 -7.121 -28.922 1 44.03 92 LEU A N 1
ATOM 734 C CA . LEU A 1 92 ? 2.357 -6.867 -29.016 1 44.03 92 LEU A CA 1
ATOM 735 C C . LEU A 1 92 ? 3.115 -8.148 -29.359 1 44.03 92 LEU A C 1
ATOM 737 O O . LEU A 1 92 ? 4.23 -8.086 -29.891 1 44.03 92 LEU A O 1
ATOM 741 N N . PHE A 1 93 ? 2.707 -9.391 -28.953 1 45.03 93 PHE A N 1
ATOM 742 C CA . PHE A 1 93 ? 3.535 -10.555 -29.234 1 45.03 93 PHE A CA 1
ATOM 743 C C . PHE A 1 93 ? 3.113 -11.211 -30.547 1 45.03 93 PHE A C 1
ATOM 745 O O . PHE A 1 93 ? 3.531 -12.328 -30.859 1 45.03 93 PHE A O 1
ATOM 752 N N . LYS A 1 94 ? 2.328 -10.484 -31.422 1 39.94 94 LYS A N 1
ATOM 753 C CA . LYS A 1 94 ? 2.324 -11 -32.781 1 39.94 94 LYS A CA 1
ATOM 754 C C . LYS A 1 94 ? 3.5 -10.445 -33.594 1 39.94 94 LYS A C 1
ATOM 756 O O . LYS A 1 94 ? 3.934 -9.312 -33.375 1 39.94 94 LYS A O 1
ATOM 761 N N . MET B 1 1 ? 21.891 21.578 26.5 1 33.28 1 MET B N 1
ATOM 762 C CA . MET B 1 1 ? 20.641 21.703 25.75 1 33.28 1 MET B CA 1
ATOM 763 C C . MET B 1 1 ? 20.234 20.375 25.141 1 33.28 1 MET B C 1
ATOM 765 O O . MET B 1 1 ? 20.969 19.812 24.328 1 33.28 1 MET B O 1
ATOM 769 N N . ASP B 1 2 ? 19.578 19.453 25.828 1 36.22 2 ASP B N 1
ATOM 770 C CA . ASP B 1 2 ? 19.234 18.062 25.531 1 36.22 2 ASP B CA 1
ATOM 771 C C . ASP B 1 2 ? 18.422 17.938 24.25 1 36.22 2 ASP B C 1
ATOM 773 O O . ASP B 1 2 ? 17.328 18.531 24.156 1 36.22 2 ASP B O 1
ATOM 777 N N . GLN B 1 3 ? 18.906 18.109 23.016 1 37.81 3 GLN B N 1
ATOM 778 C CA . GLN B 1 3 ? 18.219 17.875 21.75 1 37.81 3 GLN B CA 1
ATOM 779 C C . GLN B 1 3 ? 17.359 16.625 21.812 1 37.81 3 GLN B C 1
ATOM 781 O O . GLN B 1 3 ? 17.875 15.516 21.953 1 37.81 3 GLN B O 1
ATOM 786 N N . THR B 1 4 ? 16.328 16.562 22.531 1 41 4 THR B N 1
ATOM 787 C CA . THR B 1 4 ? 15.336 15.484 22.469 1 41 4 THR B CA 1
ATOM 788 C C . THR B 1 4 ? 15.07 15.07 21.031 1 41 4 THR B C 1
ATOM 790 O O . THR B 1 4 ? 14.695 15.898 20.203 1 41 4 THR B O 1
ATOM 793 N N . ARG B 1 5 ? 15.836 14.312 20.391 1 45.69 5 ARG B N 1
ATOM 794 C CA . ARG B 1 5 ? 15.633 13.719 19.078 1 45.69 5 ARG B CA 1
ATOM 795 C C . ARG B 1 5 ? 14.148 13.453 18.812 1 45.69 5 ARG B C 1
ATOM 797 O O . ARG B 1 5 ? 13.523 12.664 19.516 1 45.69 5 ARG B O 1
ATOM 804 N N . LYS B 1 6 ? 13.367 14.492 18.5 1 47.53 6 LYS B N 1
ATOM 805 C CA . LYS B 1 6 ? 11.984 14.289 18.062 1 47.53 6 LYS B CA 1
ATOM 806 C C . LYS B 1 6 ? 11.836 12.977 17.297 1 47.53 6 LYS B C 1
ATOM 808 O O . LYS B 1 6 ? 12.43 12.805 16.234 1 47.53 6 LYS B O 1
ATOM 813 N N . THR B 1 7 ? 11.805 11.859 17.984 1 56.66 7 THR B N 1
ATOM 814 C CA . THR B 1 7 ? 11.633 10.516 17.438 1 56.66 7 THR B CA 1
ATOM 815 C C . THR B 1 7 ? 10.562 10.508 16.344 1 56.66 7 THR B C 1
ATOM 817 O O . THR B 1 7 ? 9.453 11.008 16.562 1 56.66 7 THR B O 1
ATOM 820 N N . GLN B 1 8 ? 10.953 10.828 15.117 1 60.19 8 GLN B N 1
ATOM 821 C CA . GLN B 1 8 ? 9.992 10.734 14.016 1 60.19 8 GLN B CA 1
ATOM 822 C C . GLN B 1 8 ? 8.984 9.617 14.258 1 60.19 8 GLN B C 1
ATOM 824 O O . GLN B 1 8 ? 9.352 8.508 14.641 1 60.19 8 GLN B O 1
ATOM 829 N N . ALA B 1 9 ? 7.711 10.047 14.375 1 73.44 9 ALA B N 1
ATOM 830 C CA . ALA B 1 9 ? 6.652 9.055 14.547 1 73.44 9 ALA B CA 1
ATOM 831 C C . ALA B 1 9 ? 6.738 7.969 13.484 1 73.44 9 ALA B C 1
ATOM 833 O O . ALA B 1 9 ? 7.039 8.25 12.32 1 73.44 9 ALA B O 1
ATOM 834 N N . ASP B 1 10 ? 6.609 6.754 13.961 1 90.12 10 ASP B N 1
ATOM 835 C CA . ASP B 1 10 ? 6.621 5.617 13.047 1 90.12 10 ASP B CA 1
ATOM 836 C C . ASP B 1 10 ? 5.488 5.719 12.023 1 90.12 10 ASP B C 1
ATOM 838 O O . ASP B 1 10 ? 4.391 6.176 12.359 1 90.12 10 ASP B O 1
ATOM 842 N N . HIS B 1 11 ? 5.805 5.547 10.781 1 96.75 11 HIS B N 1
ATOM 843 C CA . HIS B 1 11 ? 4.816 5.445 9.719 1 96.75 11 HIS B CA 1
ATOM 844 C C . HIS B 1 11 ? 4.582 3.99 9.32 1 96.75 11 HIS B C 1
ATOM 846 O O . HIS B 1 11 ? 5.402 3.395 8.617 1 96.75 11 HIS B O 1
ATOM 852 N N . ASP B 1 12 ? 3.471 3.525 9.734 1 97.38 12 ASP B N 1
ATOM 853 C CA . ASP B 1 12 ? 3.102 2.141 9.461 1 97.38 12 ASP B CA 1
ATOM 854 C C . ASP B 1 12 ? 1.741 2.062 8.773 1 97.38 12 ASP B C 1
ATOM 856 O O . ASP B 1 12 ? 0.857 2.881 9.039 1 97.38 12 ASP B O 1
ATOM 860 N N . ILE B 1 13 ? 1.592 1.085 7.922 1 98.38 13 ILE B N 1
ATOM 861 C CA . ILE B 1 13 ? 0.332 0.82 7.234 1 98.38 13 ILE B CA 1
ATOM 862 C C . ILE B 1 13 ? -0.109 -0.617 7.5 1 98.38 13 ILE B C 1
ATOM 864 O O . ILE B 1 13 ? 0.706 -1.542 7.453 1 98.38 13 ILE B O 1
ATOM 868 N N . LYS B 1 14 ? -1.332 -0.762 7.828 1 98.62 14 LYS B N 1
ATOM 869 C CA . LYS B 1 14 ? -1.963 -2.076 7.926 1 98.62 14 LYS B CA 1
ATOM 870 C C . LYS B 1 14 ? -3.244 -2.135 7.102 1 98.62 14 LYS B C 1
ATOM 872 O O . LYS B 1 14 ? -4.145 -1.315 7.285 1 98.62 14 LYS B O 1
ATOM 877 N N . MET B 1 15 ? -3.271 -3.033 6.258 1 98.5 15 MET B N 1
ATOM 878 C CA . MET B 1 15 ? -4.473 -3.238 5.449 1 98.5 15 MET B CA 1
ATOM 879 C C . MET B 1 15 ? -5.031 -4.641 5.652 1 98.5 15 MET B C 1
ATOM 881 O O . MET B 1 15 ? -4.277 -5.617 5.68 1 98.5 15 MET B O 1
ATOM 885 N N . PHE B 1 16 ? -6.34 -4.688 5.758 1 97.69 16 PHE B N 1
ATOM 886 C CA . PHE B 1 16 ? -6.992 -5.973 5.969 1 97.69 16 PHE B CA 1
ATOM 887 C C . PHE B 1 16 ? -7.977 -6.273 4.844 1 97.69 16 PHE B C 1
ATOM 889 O O . PHE B 1 16 ? -9 -5.602 4.715 1 97.69 16 PHE B O 1
ATOM 896 N N . ASN B 1 17 ? -7.707 -7.312 4.012 1 96.12 17 ASN B N 1
ATOM 897 C CA . ASN B 1 17 ? -8.555 -7.871 2.965 1 96.12 17 ASN B CA 1
ATOM 898 C C . ASN B 1 17 ? -9 -6.801 1.974 1 96.12 17 ASN B C 1
ATOM 900 O O . ASN B 1 17 ? -10.117 -6.852 1.458 1 96.12 17 ASN B O 1
ATOM 904 N N . ARG B 1 18 ? -8.273 -5.754 1.872 1 96.75 18 ARG B N 1
ATOM 905 C CA . ARG B 1 18 ? -8.539 -4.621 0.991 1 96.75 18 ARG B CA 1
ATOM 906 C C . ARG B 1 18 ? -9.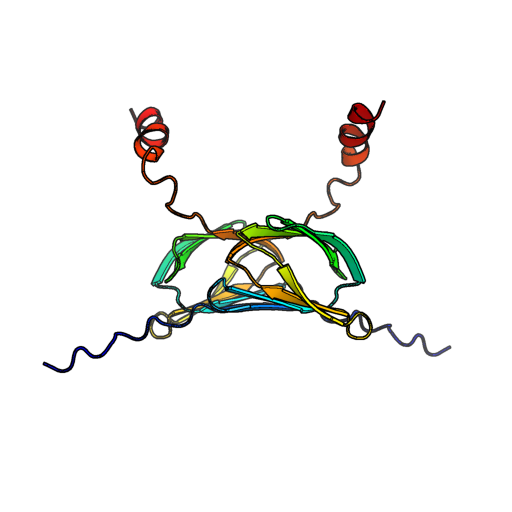797 -3.877 1.425 1 96.75 18 ARG B C 1
ATOM 908 O O . ARG B 1 18 ? -10.422 -3.188 0.619 1 96.75 18 ARG B O 1
ATOM 915 N N . LYS B 1 19 ? -10.219 -4.047 2.643 1 97.5 19 LYS B N 1
ATOM 916 C CA . LYS B 1 19 ? -11.477 -3.463 3.09 1 97.5 19 LYS B CA 1
ATOM 917 C 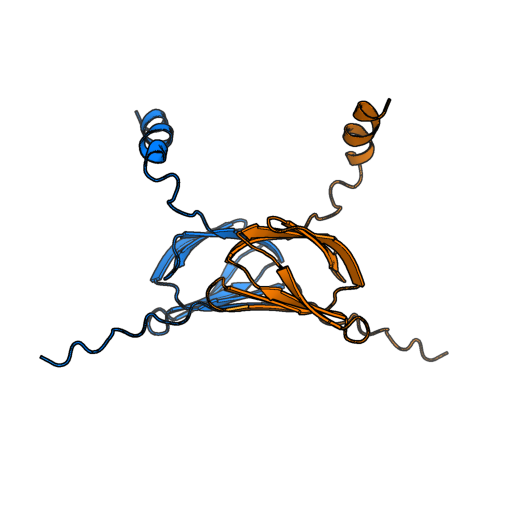C . LYS B 1 19 ? -11.242 -2.383 4.141 1 97.5 19 LYS B C 1
ATOM 919 O O . LYS B 1 19 ? -12.102 -1.528 4.367 1 97.5 19 LYS B O 1
ATOM 924 N N . SER B 1 20 ? -10.18 -2.455 4.785 1 98.31 20 SER B N 1
ATOM 925 C CA . SER B 1 20 ? -9.836 -1.459 5.793 1 98.31 20 SER B CA 1
ATOM 926 C C . SER B 1 20 ? -8.344 -1.162 5.789 1 98.31 20 SER B C 1
ATOM 928 O O . SER B 1 20 ? -7.527 -2.057 5.551 1 98.31 20 SER B O 1
ATOM 930 N N . LEU B 1 21 ? -8.055 0.074 6.059 1 98.62 21 LEU B N 1
ATOM 931 C CA . LEU B 1 21 ? -6.684 0.576 6.043 1 98.62 21 LEU B CA 1
ATOM 932 C C . LEU B 1 21 ? -6.41 1.445 7.266 1 98.62 21 LEU B C 1
ATOM 934 O O . LEU B 1 21 ? -7.215 2.314 7.605 1 98.62 21 LEU B O 1
ATOM 938 N N . GLU B 1 22 ? -5.309 1.13 7.941 1 98.5 22 GLU B N 1
ATOM 939 C CA . GLU B 1 22 ? -4.832 1.96 9.039 1 98.5 22 GLU B CA 1
ATOM 940 C C . GLU B 1 22 ? -3.449 2.533 8.742 1 98.5 22 GLU B C 1
ATOM 942 O O . GLU B 1 22 ? -2.537 1.799 8.352 1 98.5 22 GLU B O 1
ATOM 947 N N . ILE B 1 23 ? -3.346 3.787 8.93 1 98.06 23 ILE B N 1
ATOM 948 C CA . ILE B 1 23 ? -2.096 4.469 8.617 1 98.06 23 ILE B CA 1
ATOM 949 C C . ILE B 1 23 ? -1.642 5.293 9.828 1 98.06 23 ILE B C 1
ATOM 951 O O . ILE B 1 23 ? -2.439 6.02 10.422 1 98.06 23 ILE B O 1
ATOM 955 N N . SER B 1 24 ? -0.389 5.156 10.203 1 97.69 24 SER B N 1
ATOM 956 C CA . SER B 1 24 ? 0.19 5.984 11.258 1 97.69 24 SER B CA 1
ATOM 957 C C . SER B 1 24 ? 1.136 7.031 10.688 1 97.69 24 SER B C 1
ATOM 959 O O . SER B 1 24 ? 1.496 6.973 9.508 1 97.69 24 SER B O 1
ATOM 961 N N . GLY B 1 25 ? 1.518 8.008 11.539 1 96.44 25 GLY B N 1
ATOM 962 C CA . GLY B 1 25 ? 2.406 9.07 11.102 1 96.44 25 GLY B CA 1
ATOM 963 C C . GLY B 1 25 ? 1.738 10.047 10.156 1 96.44 25 GLY B C 1
ATOM 964 O O . GLY B 1 25 ? 2.391 10.609 9.273 1 96.44 25 GLY B O 1
ATOM 965 N N . VAL B 1 26 ? 0.445 10.156 10.258 1 96.69 26 VAL B N 1
ATOM 966 C CA . VAL B 1 26 ? -0.294 11.086 9.414 1 96.69 26 VAL B CA 1
ATOM 967 C C . VAL B 1 26 ? -0.266 12.477 10.039 1 96.69 26 VAL B C 1
ATOM 969 O O . VAL B 1 26 ? -0.639 12.656 11.203 1 96.69 26 VAL B O 1
ATOM 972 N N . LYS B 1 27 ? 0.205 13.422 9.258 1 95 27 LYS B N 1
ATOM 973 C CA . LYS B 1 27 ? 0.266 14.805 9.711 1 95 27 LYS B CA 1
ATOM 974 C C . LYS B 1 27 ? -1.03 15.547 9.391 1 95 27 LYS B C 1
ATOM 976 O O . LYS B 1 27 ? -1.513 16.344 10.203 1 95 27 LYS B O 1
ATOM 981 N N . GLU B 1 28 ? -1.476 15.297 8.195 1 94.81 28 GLU B N 1
ATOM 982 C CA . GLU B 1 28 ? -2.66 16.016 7.738 1 94.81 28 GLU B CA 1
ATOM 983 C C . GLU B 1 28 ? -3.41 15.219 6.672 1 94.81 28 GLU B C 1
ATOM 985 O O . GLU B 1 28 ? -2.799 14.492 5.891 1 94.81 28 GLU B O 1
ATOM 990 N N . VAL B 1 29 ? -4.762 15.398 6.758 1 97.12 29 VAL B N 1
ATOM 991 C CA . VAL B 1 29 ? -5.582 14.938 5.641 1 97.12 29 VAL B CA 1
ATOM 992 C C . VAL B 1 29 ? -5.871 16.109 4.695 1 97.12 29 VAL B C 1
ATOM 994 O O . VAL B 1 29 ? -6.652 17 5.023 1 97.12 29 VAL B O 1
ATOM 997 N N . ASP B 1 30 ? -5.297 16.062 3.588 1 96.31 30 ASP B N 1
ATOM 998 C CA . ASP B 1 30 ? -5.414 17.203 2.672 1 96.31 30 ASP B CA 1
ATOM 999 C C . ASP B 1 30 ? -6.754 17.172 1.939 1 96.31 30 ASP B C 1
ATOM 1001 O O . ASP B 1 30 ? -7.391 18.219 1.765 1 96.31 30 ASP B O 1
ATOM 1005 N N . SER B 1 31 ? -7.199 16.047 1.42 1 97.31 31 SER B N 1
ATOM 1006 C CA . SER B 1 31 ? -8.469 15.891 0.719 1 97.31 31 SER B CA 1
ATOM 1007 C C . SER B 1 31 ? -8.883 14.43 0.629 1 97.31 31 SER B C 1
ATOM 1009 O O . SER B 1 31 ? -8.039 13.531 0.715 1 97.31 31 SER B O 1
ATOM 1011 N N . PHE B 1 32 ? -10.141 14.242 0.598 1 97.62 32 PHE B N 1
ATOM 1012 C CA . PHE B 1 32 ? -10.625 12.883 0.415 1 97.62 32 PHE B CA 1
ATOM 1013 C C . PHE B 1 32 ? -12.023 12.875 -0.191 1 97.62 32 PHE B C 1
ATOM 1015 O O . PHE B 1 32 ? -12.758 13.852 -0.066 1 97.62 32 PHE B O 1
ATOM 1022 N N . ASP B 1 33 ? -12.234 11.852 -0.917 1 98.12 33 ASP B N 1
ATOM 1023 C CA . ASP B 1 33 ? -13.57 11.492 -1.392 1 98.12 33 ASP B CA 1
ATOM 1024 C C . ASP B 1 33 ? -13.727 9.977 -1.47 1 98.12 33 ASP B C 1
ATOM 1026 O O . ASP B 1 33 ? -12.93 9.227 -0.9 1 98.12 33 ASP B O 1
ATOM 1030 N N . SER B 1 34 ? -14.781 9.586 -2.119 1 98.25 34 SER B N 1
ATOM 1031 C CA . SER B 1 34 ? -15.109 8.164 -2.096 1 98.25 34 SER B CA 1
ATOM 1032 C C . SER B 1 34 ? -14.18 7.367 -3.002 1 98.25 34 SER B C 1
ATOM 1034 O O . SER B 1 34 ? -14.195 6.137 -2.992 1 98.25 34 SER B O 1
ATOM 1036 N N . GLU B 1 35 ? -13.242 8.023 -3.715 1 98.5 35 GLU B N 1
ATOM 1037 C CA . GLU B 1 35 ? -12.375 7.301 -4.645 1 98.5 35 GLU B CA 1
ATOM 1038 C C . GLU B 1 35 ? -10.898 7.559 -4.344 1 98.5 35 GLU B C 1
ATOM 1040 O O . GLU B 1 35 ? -10.031 6.836 -4.828 1 98.5 35 GLU B O 1
ATOM 1045 N N . GLU B 1 36 ? -10.727 8.641 -3.52 1 98.44 36 GLU B N 1
ATOM 1046 C CA . GLU B 1 36 ? -9.328 9.023 -3.348 1 98.44 36 GLU B CA 1
ATOM 1047 C C . GLU B 1 36 ? -9.109 9.734 -2.016 1 98.44 36 GLU B C 1
ATOM 1049 O O . GLU B 1 36 ? -9.914 10.578 -1.617 1 98.44 36 GLU B O 1
ATOM 1054 N N . PHE B 1 37 ? -8 9.398 -1.341 1 98.31 37 PHE B N 1
ATOM 1055 C CA . PHE B 1 37 ? -7.469 10.141 -0.206 1 98.31 37 PHE B CA 1
ATOM 1056 C C . PHE B 1 37 ? -6.094 10.719 -0.534 1 98.31 37 PHE B C 1
ATOM 1058 O O . PHE B 1 37 ? -5.262 10.039 -1.139 1 98.31 37 PHE B O 1
ATOM 1065 N N . LEU B 1 38 ? -5.914 11.953 -0.111 1 98.25 38 LEU B N 1
ATOM 1066 C CA . LEU B 1 38 ? -4.598 12.578 -0.13 1 98.25 38 LEU B CA 1
ATOM 1067 C C . LEU B 1 38 ? -4.141 12.93 1.282 1 98.25 38 LEU B C 1
ATOM 1069 O O . LEU B 1 38 ? -4.73 13.797 1.932 1 98.25 38 LEU B O 1
ATOM 1073 N N . LEU B 1 39 ? -3.039 12.297 1.678 1 97.31 39 LEU B N 1
ATOM 1074 C CA . LEU B 1 39 ? -2.543 12.461 3.039 1 97.31 39 LEU B CA 1
ATOM 1075 C C . LEU B 1 39 ? -1.119 13 3.039 1 97.31 39 LEU B C 1
ATOM 1077 O O . LEU B 1 39 ? -0.308 12.633 2.188 1 97.31 39 LEU B O 1
ATOM 1081 N N . GLN B 1 40 ? -0.927 13.828 3.916 1 95.69 40 GLN B N 1
ATOM 1082 C CA . GLN B 1 40 ? 0.46 14.148 4.238 1 95.69 40 GLN B CA 1
ATOM 1083 C C . GLN B 1 40 ? 0.967 13.297 5.398 1 95.69 40 GLN B C 1
ATOM 1085 O O . GLN B 1 40 ? 0.375 13.297 6.48 1 95.69 40 GLN B O 1
ATOM 1090 N N . THR B 1 41 ? 2.02 12.586 5.172 1 95.81 41 THR B N 1
ATOM 1091 C CA . THR B 1 41 ? 2.559 11.711 6.211 1 95.81 41 THR B CA 1
ATOM 1092 C C . THR B 1 41 ? 3.975 12.141 6.59 1 95.81 41 THR B C 1
ATOM 1094 O O . THR B 1 41 ? 4.535 13.055 5.984 1 95.81 41 THR B O 1
ATOM 1097 N N . GLU B 1 42 ? 4.488 11.508 7.582 1 93.25 42 GLU B N 1
ATOM 1098 C CA . GLU B 1 42 ? 5.875 11.727 7.98 1 93.25 42 GLU B CA 1
ATOM 1099 C C . GLU B 1 42 ? 6.832 11.43 6.828 1 93.25 42 GLU B C 1
ATOM 1101 O O . GLU B 1 42 ? 7.957 11.93 6.809 1 93.25 42 GLU B O 1
ATOM 1106 N N . MET B 1 43 ? 6.344 10.656 5.844 1 91.56 43 MET B N 1
ATOM 1107 C CA . MET B 1 43 ? 7.195 10.227 4.738 1 91.56 43 MET B CA 1
ATOM 1108 C C . MET B 1 43 ? 6.777 10.898 3.436 1 91.56 43 MET B C 1
ATOM 1110 O O . MET B 1 43 ? 7.141 10.438 2.352 1 91.56 43 MET B O 1
ATOM 1114 N N . GLY B 1 44 ? 6.074 11.875 3.5 1 92 44 GLY B N 1
ATOM 1115 C CA . GLY B 1 44 ? 5.625 12.594 2.322 1 92 44 GLY B CA 1
ATOM 1116 C C . GLY B 1 44 ? 4.145 12.414 2.041 1 92 44 GLY B C 1
ATOM 1117 O O . GLY B 1 44 ? 3.393 11.977 2.912 1 92 44 GLY B O 1
ATOM 1118 N N . TYR B 1 45 ? 3.768 12.859 0.886 1 96.06 45 TYR B N 1
ATOM 1119 C CA . TYR B 1 45 ? 2.369 12.758 0.482 1 96.06 45 TYR B CA 1
ATOM 1120 C C . TYR B 1 45 ? 2.043 11.359 -0.013 1 96.06 45 TYR B C 1
ATOM 1122 O O . TYR B 1 45 ? 2.834 10.75 -0.736 1 96.06 45 TYR B O 1
ATOM 1130 N N . MET B 1 46 ? 0.941 10.961 0.439 1 97 46 MET B N 1
ATOM 1131 C CA . MET B 1 46 ? 0.445 9.648 0.039 1 97 46 MET B CA 1
ATOM 1132 C C . MET B 1 46 ? -0.941 9.758 -0.587 1 97 46 MET B C 1
ATOM 1134 O O . MET B 1 46 ? -1.8 10.477 -0.08 1 97 46 MET B O 1
ATOM 1138 N N . ILE B 1 47 ? -1.121 9 -1.658 1 98.19 47 ILE B N 1
ATOM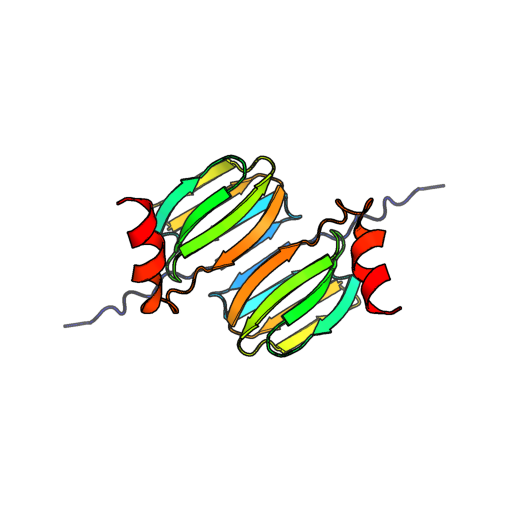 1139 C CA . ILE B 1 47 ? -2.43 8.906 -2.297 1 98.19 47 ILE B CA 1
ATOM 1140 C C . ILE B 1 47 ? -2.988 7.5 -2.121 1 98.19 47 ILE B C 1
ATOM 1142 O O . ILE B 1 47 ? -2.283 6.512 -2.346 1 98.19 47 ILE B O 1
ATOM 1146 N N . ILE B 1 48 ? -4.18 7.414 -1.661 1 98.38 48 ILE B N 1
ATOM 1147 C CA . ILE B 1 48 ? -4.926 6.16 -1.567 1 98.38 48 ILE B CA 1
ATOM 1148 C C . ILE B 1 48 ? -6.105 6.188 -2.539 1 98.38 48 ILE B C 1
ATOM 1150 O O . ILE B 1 48 ? -6.926 7.105 -2.498 1 98.38 48 ILE B O 1
ATOM 1154 N N . ARG B 1 49 ? -6.164 5.203 -3.379 1 98.38 49 ARG B N 1
ATOM 1155 C CA . ARG B 1 49 ? -7.273 5.133 -4.324 1 98.38 49 ARG B CA 1
ATOM 1156 C C . ARG B 1 49 ? -8.078 3.848 -4.129 1 98.38 49 ARG B C 1
ATOM 1158 O O . ARG B 1 49 ? -7.516 2.805 -3.789 1 98.38 49 ARG B O 1
ATOM 1165 N N . GLY B 1 50 ? -9.414 4.012 -4.418 1 98.12 50 GLY B N 1
ATOM 1166 C CA . GLY B 1 50 ? -10.297 2.865 -4.281 1 98.12 50 GLY B CA 1
ATOM 1167 C C . GLY B 1 50 ? -11.758 3.205 -4.523 1 98.12 50 GLY B C 1
ATOM 1168 O O . GLY B 1 50 ? -12.062 4.109 -5.301 1 98.12 50 GLY B O 1
ATOM 1169 N N . SER B 1 51 ? -12.555 2.332 -4.043 1 98 51 SER B N 1
ATOM 1170 C CA . SER B 1 51 ? -13.992 2.527 -4.188 1 98 51 SER B CA 1
ATOM 1171 C C . SER B 1 51 ? -14.688 2.576 -2.832 1 98 51 SER B C 1
ATOM 1173 O O . SER B 1 51 ? -14.336 1.823 -1.922 1 98 51 SER B O 1
ATOM 1175 N N . ASN B 1 52 ? -15.633 3.541 -2.756 1 98.31 52 ASN B N 1
ATOM 1176 C CA . ASN B 1 52 ? -16.422 3.729 -1.54 1 98.31 52 ASN B CA 1
ATOM 1177 C C . ASN B 1 52 ? -15.523 3.963 -0.325 1 98.31 52 ASN B C 1
ATOM 1179 O O . ASN B 1 52 ? -15.758 3.385 0.739 1 98.31 52 ASN B O 1
ATOM 1183 N N . LEU B 1 53 ? -14.477 4.738 -0.563 1 98.62 53 LEU B N 1
ATOM 1184 C CA . LEU B 1 53 ? -13.57 5.059 0.532 1 98.62 53 LEU B CA 1
ATOM 1185 C C . LEU B 1 53 ? -14.195 6.074 1.479 1 98.62 53 LEU B C 1
ATOM 1187 O O . LEU B 1 53 ? -14.852 7.02 1.037 1 98.62 53 LEU B O 1
ATOM 1191 N N . HIS B 1 54 ? -14.086 5.84 2.756 1 98.44 54 HIS B N 1
ATOM 1192 C CA . HIS B 1 54 ? -14.492 6.812 3.762 1 98.44 54 HIS B CA 1
ATOM 1193 C C . HIS B 1 54 ? -13.656 6.684 5.027 1 98.44 54 HIS B C 1
ATOM 1195 O O . HIS B 1 54 ? -13.156 5.598 5.336 1 98.44 54 HIS B O 1
ATOM 1201 N N . MET B 1 55 ? -13.57 7.746 5.684 1 97.81 55 MET B N 1
ATOM 1202 C CA . MET B 1 55 ? -12.773 7.766 6.906 1 97.81 55 MET B CA 1
ATOM 1203 C C . MET B 1 55 ? -13.562 7.188 8.078 1 97.81 55 MET B C 1
ATOM 1205 O O . MET B 1 55 ? -14.68 7.621 8.352 1 97.81 55 MET B O 1
ATOM 1209 N N . LYS B 1 56 ? -13.016 6.234 8.641 1 97.31 56 LYS B N 1
ATOM 1210 C CA . LYS B 1 56 ? -13.648 5.637 9.812 1 97.31 56 LYS B CA 1
ATOM 1211 C C . LYS B 1 56 ? -13.211 6.336 11.094 1 97.31 56 LYS B C 1
ATOM 1213 O O . LYS B 1 56 ? -14.023 6.562 11.992 1 97.31 56 LYS B O 1
ATOM 1218 N N . ASN B 1 57 ? -11.898 6.543 11.18 1 96 57 ASN B N 1
ATOM 1219 C CA . ASN B 1 57 ? -11.352 7.176 12.375 1 96 57 ASN B CA 1
ATOM 1220 C C . ASN B 1 57 ? -10.172 8.086 12.039 1 96 57 ASN B C 1
ATOM 1222 O O . ASN B 1 57 ? -9.375 7.77 11.156 1 96 57 ASN B O 1
ATOM 1226 N N . LEU B 1 58 ? -10.125 9.211 12.68 1 94.44 58 LEU B N 1
ATOM 1227 C CA . LEU B 1 58 ? -8.977 10.109 12.648 1 94.44 58 LEU B CA 1
ATOM 1228 C C . LEU B 1 58 ? -8.555 10.484 14.07 1 94.44 58 LEU B C 1
ATOM 1230 O O . LEU B 1 58 ? -9.375 10.906 14.883 1 94.44 58 LEU B O 1
ATOM 1234 N N . ASP B 1 59 ? -7.371 10.219 14.359 1 94.19 59 ASP B N 1
ATOM 1235 C CA . ASP B 1 59 ? -6.766 10.672 15.609 1 94.19 59 ASP B CA 1
ATOM 1236 C C . ASP B 1 59 ? -5.555 11.562 15.344 1 94.19 59 ASP B C 1
ATOM 1238 O O . ASP B 1 59 ? -4.457 11.07 15.094 1 94.19 59 ASP B O 1
ATOM 1242 N N . LEU B 1 60 ? -5.672 12.797 15.453 1 83.06 60 LEU B N 1
ATOM 1243 C CA . LEU B 1 60 ? -4.637 13.766 15.086 1 83.06 60 LEU B CA 1
ATOM 1244 C C . LEU B 1 60 ? -3.512 13.766 16.109 1 83.06 60 LEU B C 1
ATOM 1246 O O . LEU B 1 60 ? -2.365 14.078 15.789 1 83.06 60 LEU B O 1
ATOM 1250 N N . GLN B 1 61 ? -3.91 13.398 17.406 1 87.81 61 GLN B N 1
ATOM 1251 C CA . GLN B 1 61 ? -2.877 13.359 18.438 1 87.81 61 GLN B CA 1
ATOM 1252 C C . GLN B 1 61 ? -1.904 12.211 18.188 1 87.81 61 GLN B C 1
ATOM 1254 O O . GLN B 1 61 ? -0.69 12.383 18.328 1 87.81 61 GLN B O 1
ATOM 1259 N N . GLU B 1 62 ? -2.398 11.117 17.688 1 90.62 62 GLU B N 1
ATOM 1260 C CA . GLU B 1 62 ? -1.565 9.945 17.453 1 90.62 62 GLU B CA 1
ATOM 1261 C C . GLU B 1 62 ? -1.137 9.852 16 1 90.62 62 GLU B C 1
ATOM 1263 O O . GLU B 1 62 ? -0.302 9.023 15.641 1 90.62 62 GLU B O 1
ATOM 1268 N N . GLY B 1 63 ? -1.658 10.727 15.234 1 95.19 63 GLY B N 1
ATOM 1269 C CA . GLY B 1 63 ? -1.362 10.703 13.812 1 95.19 63 GLY B CA 1
ATOM 1270 C C . GLY B 1 63 ? -1.859 9.445 13.125 1 95.19 63 GLY B C 1
ATOM 1271 O O . GLY B 1 63 ? -1.132 8.828 12.336 1 95.19 63 GLY B O 1
ATOM 1272 N N . LYS B 1 64 ? -3.031 8.992 13.531 1 97.12 64 LYS B N 1
ATOM 1273 C CA . LYS B 1 64 ? -3.58 7.75 12.992 1 97.12 64 LYS B CA 1
ATOM 1274 C C . LYS B 1 64 ? -4.855 8.016 12.195 1 97.12 64 LYS B C 1
ATOM 1276 O O . LYS B 1 64 ? -5.688 8.828 12.602 1 97.12 64 LYS B O 1
ATOM 1281 N N . VAL B 1 65 ? -4.918 7.371 11.094 1 97.94 65 VAL B N 1
ATOM 1282 C CA . VAL B 1 65 ? -6.117 7.43 10.258 1 97.94 65 VAL B CA 1
ATOM 1283 C C . VAL B 1 65 ? -6.562 6.016 9.891 1 97.94 65 VAL B C 1
ATOM 1285 O O . VAL B 1 65 ? -5.734 5.168 9.555 1 97.94 65 VAL B O 1
ATOM 1288 N N . SER B 1 66 ? -7.859 5.762 10.008 1 98.56 66 SER B N 1
ATOM 1289 C CA . SER B 1 66 ? -8.461 4.516 9.547 1 98.56 66 SER B CA 1
ATOM 1290 C C . SER B 1 66 ? -9.422 4.762 8.383 1 98.56 66 SER B C 1
ATOM 1292 O O . SER B 1 66 ? -10.312 5.609 8.477 1 98.56 66 SER B O 1
ATOM 1294 N N . ILE B 1 67 ? -9.227 4.051 7.363 1 98.69 67 ILE B N 1
ATOM 1295 C CA . ILE B 1 67 ? -10.039 4.199 6.164 1 98.69 67 ILE B CA 1
ATOM 1296 C C . ILE B 1 67 ? -10.75 2.883 5.855 1 98.69 67 ILE B C 1
ATOM 1298 O O . ILE B 1 67 ? -10.148 1.81 5.953 1 98.69 67 ILE B O 1
ATOM 1302 N N . LYS B 1 68 ? -12.062 2.996 5.531 1 98.69 68 LYS B N 1
ATOM 1303 C CA . LYS B 1 68 ? -12.828 1.849 5.059 1 98.69 68 LYS B CA 1
ATOM 1304 C C . LYS B 1 68 ? -13.211 2.012 3.59 1 98.69 68 LYS B C 1
ATOM 1306 O O . LYS B 1 68 ? -13.328 3.135 3.094 1 98.69 68 LYS B O 1
ATOM 1311 N N . GLY B 1 69 ? -13.406 0.939 2.938 1 98.38 69 GLY B N 1
ATOM 1312 C CA . GLY B 1 69 ? -13.703 0.856 1.517 1 98.38 69 GLY B CA 1
ATOM 1313 C C . GLY B 1 69 ? -12.859 -0.171 0.788 1 98.38 69 GLY B C 1
ATOM 1314 O O . GLY B 1 69 ? -12.109 -0.924 1.415 1 98.38 69 GLY B O 1
ATOM 1315 N N . LYS B 1 70 ? -13.008 -0.308 -0.473 1 97.88 70 LYS B N 1
ATOM 1316 C CA . LYS B 1 70 ? -12.172 -1.214 -1.254 1 97.88 70 LYS B CA 1
ATOM 1317 C C . LYS B 1 70 ? -10.906 -0.512 -1.74 1 97.88 70 LYS B C 1
ATOM 1319 O O . LYS B 1 70 ? -10.969 0.347 -2.623 1 97.88 70 LYS B O 1
ATOM 1324 N N . ILE B 1 71 ? -9.781 -0.927 -1.216 1 97.88 71 ILE B N 1
ATOM 1325 C CA . ILE B 1 71 ? -8.516 -0.286 -1.552 1 97.88 71 ILE B CA 1
ATOM 1326 C C . ILE B 1 71 ? -8 -0.822 -2.887 1 97.88 71 ILE B C 1
ATOM 1328 O O . ILE B 1 71 ? -7.965 -2.035 -3.102 1 97.88 71 ILE B O 1
ATOM 1332 N N . GLN B 1 72 ? -7.629 0.079 -3.693 1 97.25 72 GLN B N 1
ATOM 1333 C CA . GLN B 1 72 ? -7.117 -0.321 -5 1 97.25 72 GLN B CA 1
ATOM 1334 C C . GLN B 1 72 ? -5.633 0.001 -5.129 1 97.25 72 GLN B C 1
ATOM 1336 O O . GLN B 1 72 ? -4.875 -0.762 -5.734 1 97.25 72 GLN B O 1
ATOM 1341 N N . GLU B 1 73 ? -5.262 1.108 -4.574 1 97.62 73 GLU B N 1
ATOM 1342 C CA . GLU B 1 73 ? -3.881 1.551 -4.766 1 97.62 73 GLU B CA 1
ATOM 1343 C C . GLU B 1 73 ? -3.412 2.412 -3.596 1 97.62 73 GLU B C 1
ATOM 1345 O O . GLU B 1 73 ? -4.164 3.248 -3.092 1 97.62 73 GLU B O 1
ATOM 1350 N N . LEU B 1 74 ? -2.186 2.25 -3.162 1 98.25 74 LEU B N 1
ATOM 1351 C CA . LEU B 1 74 ? -1.431 3.133 -2.279 1 98.25 74 LEU B CA 1
ATOM 1352 C C . LEU B 1 74 ? -0.162 3.631 -2.963 1 98.25 74 LEU B C 1
ATOM 1354 O O . LEU B 1 74 ? 0.618 2.834 -3.49 1 98.25 74 LEU B O 1
ATOM 1358 N N . SER B 1 75 ? 0.079 4.93 -2.969 1 97.94 75 SER B N 1
ATOM 1359 C CA . SER B 1 75 ? 1.276 5.449 -3.619 1 97.94 75 SER B CA 1
ATOM 1360 C C . SER B 1 75 ? 1.824 6.664 -2.877 1 97.94 75 SER B C 1
ATOM 1362 O O . SER B 1 75 ? 1.061 7.516 -2.42 1 97.94 75 SER B O 1
ATOM 1364 N N . TYR B 1 76 ? 3.09 6.684 -2.832 1 97.19 76 TYR B N 1
ATOM 1365 C CA . TYR B 1 76 ? 3.754 7.875 -2.314 1 97.19 76 TYR B CA 1
ATOM 1366 C C . TYR B 1 76 ? 4.148 8.812 -3.447 1 97.19 76 TYR B C 1
ATOM 1368 O O . TYR B 1 76 ? 4.633 8.375 -4.492 1 97.19 76 TYR B O 1
ATOM 1376 N N . LEU B 1 77 ? 3.896 10.094 -3.24 1 91.44 77 LEU B N 1
ATOM 1377 C CA . LEU B 1 77 ? 4.219 11.102 -4.242 1 91.44 77 LEU B CA 1
ATOM 1378 C C . LEU B 1 77 ? 5.59 11.711 -3.98 1 91.44 77 LEU B C 1
ATOM 1380 O O . LEU B 1 77 ? 5.82 12.297 -2.918 1 91.44 77 LEU B O 1
ATOM 1384 N N . ASP B 1 78 ? 6.738 10.875 -3.912 1 70.06 78 ASP B N 1
ATOM 1385 C CA . ASP B 1 78 ? 8.055 11.422 -3.598 1 70.06 78 ASP B CA 1
ATOM 1386 C C . ASP B 1 78 ? 8.289 12.75 -4.309 1 70.06 78 ASP B C 1
ATOM 1388 O O . ASP B 1 78 ? 7.785 12.969 -5.414 1 70.06 78 ASP B O 1
ATOM 1392 N N . GLU B 1 79 ? 8.484 13.695 -3.479 1 52.69 79 GLU B N 1
ATOM 1393 C CA . GLU B 1 79 ? 8.961 14.984 -3.965 1 52.69 79 GLU B CA 1
ATOM 1394 C C . GLU B 1 79 ? 10.148 14.812 -4.906 1 52.69 79 GLU B C 1
ATOM 1396 O O . GLU B 1 79 ? 10.812 15.789 -5.266 1 52.69 79 GLU B O 1
ATOM 1401 N N . HIS B 1 80 ? 10.57 13.672 -5.07 1 48.53 80 HIS B N 1
ATOM 1402 C CA . HIS B 1 80 ? 11.797 13.883 -5.836 1 48.53 80 HIS B CA 1
ATOM 1403 C C . HIS B 1 80 ? 11.602 14.961 -6.898 1 48.53 80 HIS B C 1
ATOM 1405 O O . HIS B 1 80 ? 12.57 15.547 -7.375 1 48.53 80 HIS B O 1
ATOM 1411 N N . ASN B 1 81 ? 10.539 14.625 -7.762 1 43.09 81 ASN B N 1
ATOM 1412 C CA . ASN B 1 81 ? 10.742 15.602 -8.828 1 43.09 81 ASN B CA 1
ATOM 1413 C C . ASN B 1 81 ? 10.562 17.031 -8.328 1 43.09 81 ASN B C 1
ATOM 1415 O O . ASN B 1 81 ? 9.484 17.609 -8.492 1 43.09 81 ASN B O 1
ATOM 1419 N N . GLY B 1 82 ? 10.68 17.234 -7.172 1 36.22 82 GLY B N 1
ATOM 1420 C CA . GLY B 1 82 ? 10.641 18.625 -6.777 1 36.22 82 GLY B CA 1
ATOM 1421 C C . GLY B 1 82 ? 11.312 19.547 -7.781 1 36.22 82 GLY B C 1
ATOM 1422 O O . GLY B 1 82 ? 11.289 20.781 -7.617 1 36.22 82 GLY B O 1
ATOM 1423 N N . GLU B 1 83 ? 12.398 19.125 -8.258 1 39.44 83 GLU B N 1
ATOM 1424 C CA . GLU B 1 83 ? 12.883 20.266 -9.016 1 39.44 83 GLU B CA 1
ATOM 1425 C C . GLU B 1 83 ? 11.805 20.797 -9.961 1 39.44 83 GLU B C 1
ATOM 1427 O O . GLU B 1 83 ? 11.57 22 -10.039 1 39.44 83 GLU B O 1
ATOM 1432 N N . LYS B 1 84 ? 11.539 19.984 -11.117 1 39.62 84 LYS B N 1
ATOM 1433 C CA . LYS B 1 84 ? 10.883 20.625 -12.25 1 39.62 84 LYS B CA 1
ATOM 1434 C C . LYS B 1 84 ? 9.367 20.609 -12.078 1 39.62 84 LYS B C 1
ATOM 1436 O O . LYS B 1 84 ? 8.625 20.859 -13.031 1 39.62 84 LYS B O 1
ATOM 1441 N N . ALA B 1 85 ? 8.734 20.219 -11.016 1 38.69 85 ALA B N 1
ATOM 1442 C CA . ALA B 1 85 ? 7.277 20.281 -10.945 1 38.69 85 ALA B CA 1
ATOM 1443 C C . ALA B 1 85 ? 6.793 21.719 -11.102 1 38.69 85 ALA B C 1
ATOM 1445 O O . ALA B 1 85 ? 5.594 22 -11.016 1 38.69 85 ALA B O 1
ATOM 1446 N N . LYS B 1 86 ? 7.57 22.656 -10.82 1 37.09 86 LYS B N 1
ATOM 1447 C CA . LYS B 1 86 ? 7.207 24.047 -11.094 1 37.09 86 LYS B CA 1
ATOM 1448 C C . LYS B 1 86 ? 6.52 24.172 -12.453 1 37.09 86 LYS B C 1
ATOM 1450 O O . LYS B 1 86 ? 5.812 25.141 -12.703 1 37.09 86 LYS B O 1
ATOM 1455 N N . GLY B 1 87 ? 6.906 23.219 -13.375 1 37.69 87 GLY B N 1
ATOM 1456 C CA . GLY B 1 87 ? 6.504 23.516 -14.742 1 37.69 87 GLY B CA 1
ATOM 1457 C C . GLY B 1 87 ? 5.047 23.188 -15.023 1 37.69 87 GLY B C 1
ATOM 1458 O O . GLY B 1 87 ? 4.398 23.859 -15.82 1 37.69 87 GLY B O 1
ATOM 1459 N N . ILE B 1 88 ? 4.516 22.047 -14.469 1 41.34 88 ILE B N 1
ATOM 1460 C CA . ILE B 1 88 ? 3.234 21.688 -15.062 1 41.34 88 ILE B CA 1
ATOM 1461 C C . ILE B 1 88 ? 2.127 22.562 -14.477 1 41.34 88 ILE B C 1
ATOM 1463 O O . ILE B 1 88 ? 1.143 22.875 -15.148 1 41.34 88 ILE B O 1
ATOM 1467 N N . PHE B 1 89 ? 2.121 22.719 -13.125 1 39.06 89 PHE B N 1
ATOM 1468 C CA . PHE B 1 89 ? 0.945 23.375 -12.578 1 39.06 89 PHE B CA 1
ATOM 1469 C C . PHE B 1 89 ? 0.898 24.844 -13.016 1 39.06 89 PHE B C 1
ATOM 1471 O O . PHE B 1 89 ? -0.13 25.5 -12.875 1 39.06 89 PHE B O 1
ATOM 1478 N N . SER B 1 90 ? 2.088 25.359 -13.164 1 40.38 90 SER B N 1
ATOM 1479 C CA . SER B 1 90 ? 2.156 26.766 -13.539 1 40.38 90 SER B CA 1
ATOM 1480 C C . SER B 1 90 ? 1.333 27.047 -14.789 1 40.38 90 SER B C 1
ATOM 1482 O O . SER B 1 90 ? 0.731 28.125 -14.914 1 40.38 90 SER B O 1
ATOM 1484 N N . LYS B 1 91 ? 1.403 26.109 -15.75 1 43.56 91 LYS B N 1
ATOM 1485 C CA . LYS B 1 91 ? 0.869 26.5 -17.047 1 43.56 91 LYS B CA 1
ATOM 1486 C C . LYS B 1 91 ? -0.657 26.531 -17.031 1 43.56 91 LYS B C 1
ATOM 1488 O O . LYS B 1 91 ? -1.28 27.281 -17.781 1 43.56 91 LYS B O 1
ATOM 1493 N N . LEU B 1 92 ? -1.275 25.703 -16.188 1 43.94 92 LEU B N 1
ATOM 1494 C CA . LEU B 1 92 ? -2.709 25.625 -16.438 1 43.94 92 LEU B CA 1
ATOM 1495 C C . LEU B 1 92 ? -3.441 26.812 -15.812 1 43.94 92 LEU B C 1
ATOM 1497 O O . LEU B 1 92 ? -4.547 27.156 -16.234 1 43.94 92 LEU B O 1
ATOM 1501 N N . PHE B 1 93 ? -3.047 27.375 -14.625 1 44.53 93 PHE B N 1
ATOM 1502 C CA . PHE B 1 93 ? -3.855 28.438 -14.031 1 44.53 93 PHE B CA 1
ATOM 1503 C C . PHE B 1 93 ? -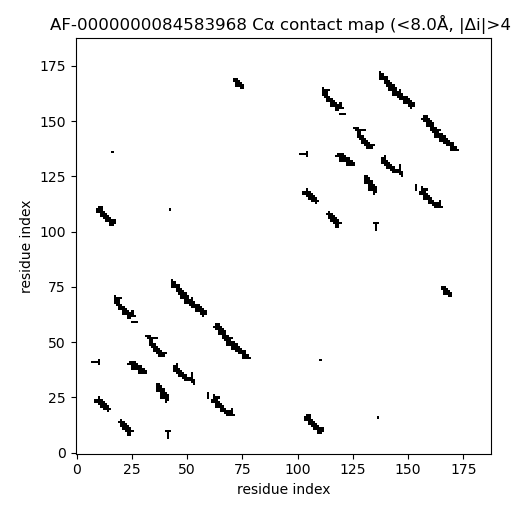3.406 29.797 -14.523 1 44.53 93 PHE B C 1
ATOM 1505 O O . PHE B 1 93 ? -3.777 30.828 -13.945 1 44.53 93 PHE B O 1
ATOM 1512 N N . LYS B 1 94 ? -2.607 29.859 -15.672 1 40.06 94 LYS B N 1
ATOM 1513 C CA . LYS B 1 94 ? -2.596 31.172 -16.297 1 40.06 94 LYS B CA 1
ATOM 1514 C C . LYS B 1 94 ? -3.779 31.328 -17.25 1 40.06 94 LYS B C 1
ATOM 1516 O O . LYS B 1 94 ? -4.227 30.359 -17.859 1 40.06 94 LYS B O 1
#

Solvent-accessible surface area (backbone atoms only — not comparable to full-atom values): 9994 Å² total; per-residue (Å²): 133,84,76,70,74,76,70,74,63,67,35,37,39,41,34,46,68,45,40,34,37,37,37,35,20,36,75,41,78,76,47,72,49,45,45,38,38,35,32,35,33,78,88,39,38,35,39,37,32,37,45,66,32,44,78,73,44,77,37,76,90,73,10,34,39,29,37,34,30,41,62,37,32,43,35,52,55,68,58,72,59,50,75,66,53,63,54,64,65,55,61,68,82,103,133,84,76,72,72,76,70,74,63,68,34,37,38,41,34,48,66,44,39,34,38,38,36,34,20,37,76,43,78,74,48,71,48,43,44,37,38,34,33,34,35,78,87,39,38,35,41,39,32,36,44,66,32,44,78,73,44,77,36,78,91,72,11,33,39,30,37,34,28,41,61,37,32,41,36,51,53,69,60,71,64,54,72,68,55,68,57,65,66,56,60,68,81,103

Foldseek 3Di:
DPPPVPPQQDWDWDDDPQFKIKTFQWQDFPDDDQAWTWTQGSQGIKMWGAGGKDWDDDDNVGRMTMIGHRTDDMDHPPCVVVVCVVPPVVPPVD/DPPPVPPQQDWDWDDDPQFKIKTFQWQDFPDDDQAWTWTQGSQGIKIWGAGGKDWDDDDNVGRMTMIGHRTDDIDHPPCVVVPPPVPPVVPPVD

Nearest PDB structures (foldseek):
  3ipf-assembly3_B  TM=9.190E-01  e=2.472E-06  Desulfitobacterium hafniense Y51
  3ipf-assembly2_A  TM=9.029E-01  e=4.857E-06  Desulfitobacterium hafniense Y51
  5kec-assembly3_A  TM=2.501E-01  e=8.242E-01  Klebsiella pneumoniae
  8eqt-assembly1_B  TM=2.883E-01  e=4.990E+00  Severe acute respiratory syndrome coronavirus 2
  3ipf-assembly3_B  TM=9.188E-01  e=3.251E-06  Desulfitobacterium hafniense Y51

Sequence (188 aa):
MDQTRKTQADHDIKMFNRKSLEISGVKEVDSFDSEEFLLQTEMGYMIIRGSNLHMKNLDLQEGKVSIKGKIQELSYLDEHNGEKAKGIFSKLFKMDQTRKTQADHDIKMFNRKSLEISGVKEVDSFDSEEFLLQTEMGYMIIRGSNLHMKNLDLQEGKVSIKGKIQELSYLDEHNGEKAKGIFSKLFK

pLDDT: mean 82.28, std 23.79, range [33.28, 98.69]

Secondary structure (DSSP, 8-state):
-----------EEEEETTTEEEE-SEEEEEEE-SSEEEEEETTEEEEEEEEEEEEEEEETTTTEEEEEEEEEEEEEE-GGGGTTHHHHHHHHT-/-----------EEEEETTTEEEE-SEEEEEEE-SSEEEEEETTEEEEEEEEEEEEEEEETTTTEEEEEEEEEEEEEE-GGGGTTTHHHHHHHT-

Organism: NCBI:txid361277